Protein AF-A0A920G7C7-F1 (afdb_monomer_lite)

Radius of gyration: 17.63 Å; chains: 1; bounding box: 45×38×46 Å

Sequence (196 aa):
MHTERVLAVIREQGFAFKVMLGAYIAAEISNPNCPWGGEYPASVLRDNKRSNQAELERAVALANEYPDIVDVVSAGNEATVDWTDHLVSPDAVTDYVAHLQRHVAQPVTFCENYVPWLGKLDALAEQVDLISIHTYPVWEYKTIDEALAYTKENYAAVAERYPDKQVIITEAGWATASNGRGFRLKTSASFIRNVT

Secondary structure (DSSP, 8-state):
-HHHHHHHHHHHHT----EEEEPP---SS--TT-TT-----HHHHHHHHHHHHHHHHHHHHHHHH-TTTEEEEEEEES-SSTT-SS---HHHHHHHHHHHHHH-SS-EEEEEEHHHHTTTTHHHHHHSSSEEEEE-GGGGT--HHHHHHHHHHHHHHHHHH-TTS-EEEEEE---S---SSS--PPP-S-SGGG--

Structure (mmCIF, N/CA/C/O backbone):
data_AF-A0A920G7C7-F1
#
_entry.id   AF-A0A920G7C7-F1
#
loop_
_atom_site.group_PDB
_atom_site.id
_atom_site.type_symbol
_atom_site.label_atom_id
_atom_site.label_alt_id
_atom_site.label_comp_id
_atom_site.label_asym_id
_atom_site.label_entity_id
_atom_site.label_seq_id
_atom_site.pdbx_PDB_ins_code
_atom_site.Cartn_x
_atom_site.Cartn_y
_atom_site.Cartn_z
_atom_site.occupancy
_atom_site.B_iso_or_equiv
_atom_site.auth_seq_id
_atom_site.auth_comp_id
_atom_site.auth_asym_id
_atom_site.auth_atom_id
_atom_site.pdbx_PDB_model_num
ATOM 1 N N . MET A 1 1 ? -5.861 17.850 1.334 1.00 60.91 1 MET A N 1
ATOM 2 C CA . MET A 1 1 ? -6.828 18.441 0.374 1.00 60.91 1 MET A CA 1
ATOM 3 C C . MET A 1 1 ? -7.596 17.422 -0.477 1.00 60.91 1 MET A C 1
ATOM 5 O O . MET A 1 1 ? -8.816 17.522 -0.511 1.00 60.91 1 MET A O 1
ATOM 9 N N . HIS A 1 2 ? -6.965 16.481 -1.201 1.00 87.44 2 HIS A N 1
ATOM 10 C CA . HIS A 1 2 ? -7.725 15.543 -2.057 1.00 87.44 2 HIS A CA 1
ATOM 11 C C . HIS A 1 2 ? -8.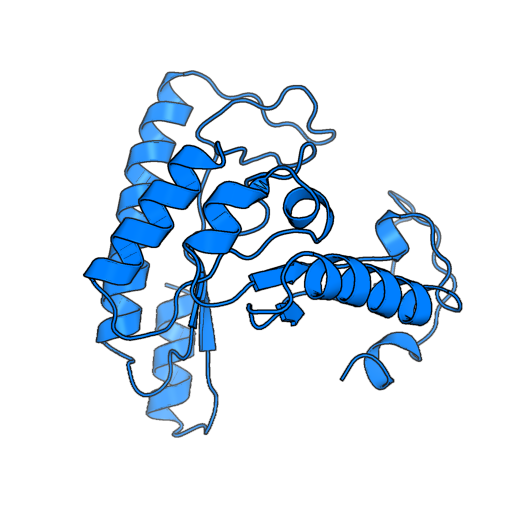510 14.495 -1.252 1.00 87.44 2 HIS A C 1
ATOM 13 O O . HIS A 1 2 ? -9.719 14.377 -1.435 1.00 87.44 2 HIS A O 1
ATOM 19 N N . THR A 1 3 ? -7.854 13.804 -0.319 1.00 93.06 3 THR A N 1
ATOM 20 C CA . THR A 1 3 ? -8.471 12.748 0.502 1.00 93.06 3 THR A CA 1
ATOM 21 C C . THR A 1 3 ? -9.605 13.264 1.387 1.00 93.06 3 THR A C 1
ATOM 23 O O . THR A 1 3 ? -10.695 12.703 1.369 1.00 93.06 3 THR A O 1
ATOM 26 N N . GLU A 1 4 ? -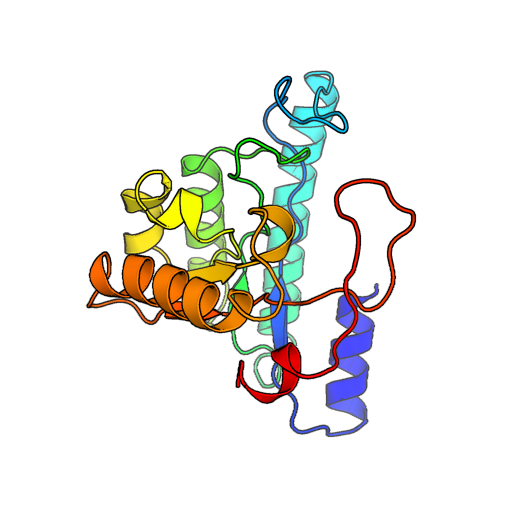9.392 14.387 2.081 1.00 95.12 4 GLU A N 1
ATOM 27 C CA . GLU A 1 4 ? -10.418 15.069 2.891 1.00 95.12 4 GLU A CA 1
ATOM 28 C C . GLU A 1 4 ? -11.695 15.334 2.089 1.00 95.12 4 GLU A C 1
ATOM 30 O O . GLU A 1 4 ? -12.795 15.071 2.559 1.00 95.12 4 GLU A O 1
ATOM 35 N N . ARG A 1 5 ? -11.556 15.815 0.846 1.00 96.62 5 ARG A N 1
ATOM 36 C CA . ARG A 1 5 ? -12.707 16.111 -0.011 1.00 96.62 5 ARG A CA 1
ATOM 37 C C . ARG A 1 5 ? -13.465 14.847 -0.403 1.00 96.62 5 ARG A C 1
ATOM 39 O O . ARG A 1 5 ? -14.687 14.884 -0.448 1.00 96.62 5 ARG A O 1
ATOM 46 N N . VAL A 1 6 ? -12.766 13.751 -0.695 1.00 97.25 6 VAL A N 1
ATOM 47 C CA . VAL A 1 6 ? -13.414 12.470 -1.017 1.00 97.25 6 VAL A CA 1
ATOM 48 C C . VAL A 1 6 ? -14.208 11.961 0.185 1.00 97.25 6 VAL A C 1
ATOM 50 O O . VAL A 1 6 ? -15.385 11.642 0.036 1.00 97.25 6 VAL A O 1
ATOM 53 N N . LEU A 1 7 ? -13.601 11.950 1.374 1.00 98.06 7 LEU A N 1
ATOM 54 C CA . LEU A 1 7 ? -14.258 11.510 2.609 1.00 98.06 7 LEU A CA 1
ATOM 55 C C . LEU A 1 7 ? -15.465 12.392 2.961 1.00 98.06 7 LEU A C 1
ATOM 57 O O . LEU A 1 7 ? -16.541 11.869 3.258 1.00 98.06 7 LEU A O 1
ATOM 61 N N . ALA A 1 8 ? -15.319 13.715 2.843 1.00 97.69 8 ALA A N 1
ATOM 62 C CA . ALA A 1 8 ? -16.410 14.663 3.044 1.00 97.69 8 ALA A CA 1
ATOM 63 C C . ALA A 1 8 ? -17.569 14.402 2.074 1.00 97.69 8 ALA A C 1
ATOM 65 O O . ALA A 1 8 ? -18.707 14.283 2.511 1.00 97.69 8 ALA A O 1
ATOM 66 N N . VAL A 1 9 ? -17.293 14.213 0.778 1.00 98.00 9 VAL A N 1
ATOM 67 C CA . VAL A 1 9 ? -18.335 13.921 -0.220 1.00 98.00 9 VAL A CA 1
ATOM 68 C C . VAL A 1 9 ? -19.036 12.591 0.068 1.00 98.00 9 VAL A C 1
ATOM 70 O O . VAL A 1 9 ? -20.259 12.537 -0.016 1.00 98.00 9 VAL A O 1
ATOM 73 N N . ILE A 1 10 ? -18.309 11.528 0.434 1.00 98.38 10 ILE A N 1
ATOM 74 C CA . ILE A 1 10 ? -18.925 10.237 0.794 1.00 98.38 10 ILE A CA 1
ATOM 75 C C . ILE A 1 10 ? -19.913 10.423 1.949 1.00 98.38 10 ILE A C 1
ATOM 77 O O . ILE A 1 10 ? -21.054 9.969 1.855 1.00 98.38 10 ILE A O 1
ATOM 81 N N . ARG A 1 11 ? -19.496 11.141 2.998 1.00 97.81 11 ARG A N 1
ATOM 82 C CA . ARG A 1 11 ? -20.328 11.442 4.167 1.00 97.81 11 ARG A CA 1
ATOM 83 C C . ARG A 1 11 ? -21.530 12.315 3.814 1.00 97.81 11 ARG A C 1
ATOM 85 O O . ARG A 1 11 ? -22.659 11.956 4.130 1.00 97.81 11 ARG A O 1
ATOM 92 N N . GLU A 1 12 ? -21.299 13.451 3.161 1.00 98.12 12 GLU A N 1
ATOM 93 C CA . GLU A 1 12 ? -22.326 14.445 2.827 1.00 98.12 12 GLU A CA 1
ATOM 94 C C . GLU A 1 12 ? -23.391 13.889 1.880 1.00 98.12 12 GLU A C 1
ATOM 96 O O . GLU A 1 12 ? -24.566 14.225 2.009 1.00 98.12 12 GLU A O 1
ATOM 101 N N . GLN A 1 13 ? -22.989 13.036 0.934 1.00 98.19 13 GLN A N 1
ATOM 102 C CA . GLN A 1 13 ? -23.906 12.405 -0.016 1.00 98.19 13 GLN A CA 1
ATOM 103 C C . GLN A 1 13 ? -24.500 11.088 0.509 1.00 98.19 13 GLN A C 1
ATOM 105 O O . GLN A 1 13 ? -25.359 10.505 -0.151 1.00 98.19 13 GLN A O 1
ATOM 110 N N . GLY A 1 14 ? -24.064 10.608 1.680 1.00 97.06 14 GLY A N 1
ATOM 111 C CA . GLY A 1 14 ? -24.545 9.361 2.276 1.00 97.06 14 GLY A CA 1
ATOM 112 C C . GLY A 1 14 ? -24.230 8.119 1.437 1.00 97.06 14 GLY A C 1
ATOM 113 O O . GLY A 1 14 ? -25.025 7.178 1.411 1.00 97.06 14 GLY A O 1
ATOM 114 N N . PHE A 1 15 ? -23.105 8.110 0.714 1.00 97.94 15 PHE A N 1
ATOM 115 C CA . PHE A 1 15 ? -22.705 6.943 -0.069 1.00 97.94 15 PHE A CA 1
ATOM 116 C C . PHE A 1 15 ? -22.248 5.807 0.847 1.00 97.94 15 PHE A C 1
ATOM 118 O O . PHE A 1 15 ? -21.459 6.008 1.766 1.00 97.94 15 PHE A O 1
ATOM 125 N N . ALA A 1 16 ? -22.675 4.581 0.543 1.00 96.69 16 ALA A N 1
ATOM 126 C CA . ALA A 1 16 ? -22.267 3.375 1.265 1.00 96.69 16 ALA A CA 1
ATOM 127 C C . ALA A 1 16 ? -20.878 2.866 0.819 1.00 96.69 16 ALA A C 1
ATOM 129 O O . ALA A 1 16 ? -20.691 1.672 0.590 1.00 96.69 16 ALA A O 1
ATOM 130 N N . PHE A 1 17 ? -19.916 3.774 0.635 1.00 97.81 17 PHE A N 1
ATOM 131 C CA . PHE A 1 17 ? -18.549 3.431 0.252 1.00 97.81 17 PHE A CA 1
ATOM 132 C C . PHE A 1 17 ? -17.652 3.278 1.475 1.00 97.81 17 PHE A C 1
ATOM 134 O O . PHE A 1 17 ? -17.759 4.022 2.448 1.00 97.81 17 PHE A O 1
ATOM 141 N N . LYS A 1 18 ? -16.735 2.317 1.377 1.00 98.00 18 LYS A N 1
ATOM 142 C CA . LYS A 1 18 ? -15.629 2.117 2.307 1.00 98.00 18 LYS A CA 1
ATOM 143 C C . LYS A 1 18 ? -14.327 2.532 1.644 1.00 98.00 18 LYS A C 1
ATOM 145 O O . LYS A 1 18 ? -14.187 2.411 0.427 1.00 98.00 18 LYS A O 1
ATOM 150 N N . VAL A 1 19 ? -13.398 3.051 2.439 1.00 98.12 19 VAL A N 1
ATOM 151 C CA . VAL A 1 19 ? -12.135 3.608 1.953 1.00 98.12 19 VAL A CA 1
ATOM 152 C C . VAL A 1 19 ? -10.965 2.927 2.646 1.00 98.12 19 VAL A C 1
ATOM 154 O O . VAL A 1 19 ? -10.885 2.918 3.873 1.00 98.12 19 VAL A O 1
ATOM 157 N N . MET A 1 20 ? -10.024 2.421 1.849 1.00 98.38 20 MET A N 1
ATOM 158 C CA . MET A 1 20 ? -8.664 2.175 2.314 1.00 98.38 20 MET A CA 1
ATOM 159 C C . MET A 1 20 ? -7.879 3.487 2.230 1.00 98.38 20 MET A C 1
ATOM 161 O O . MET A 1 20 ? -7.707 4.051 1.150 1.00 98.38 20 MET A O 1
ATOM 165 N N . LEU A 1 21 ? -7.440 3.997 3.376 1.00 98.25 21 LEU A N 1
ATOM 166 C CA . LEU A 1 21 ? -6.751 5.275 3.497 1.00 98.25 21 LEU A CA 1
ATOM 167 C C . LEU A 1 21 ? -5.233 5.069 3.449 1.00 98.25 21 LEU A C 1
ATOM 169 O O . LEU A 1 21 ? -4.653 4.541 4.390 1.00 98.25 21 LEU A O 1
ATOM 173 N N . GLY A 1 22 ? -4.576 5.505 2.376 1.00 97.25 22 GLY A N 1
ATOM 174 C CA . GLY A 1 22 ? -3.115 5.451 2.265 1.00 97.25 22 GLY A CA 1
ATOM 175 C C . GLY A 1 22 ? -2.424 6.708 2.795 1.00 97.25 22 GLY A C 1
ATOM 176 O O . GLY A 1 22 ? -2.797 7.822 2.422 1.00 97.25 22 GLY A O 1
ATOM 177 N N . ALA A 1 23 ? -1.384 6.530 3.612 1.00 96.50 23 ALA A N 1
ATOM 178 C CA . ALA A 1 23 ? -0.398 7.570 3.895 1.00 96.50 23 ALA A CA 1
ATOM 179 C C . ALA A 1 23 ? 0.689 7.538 2.811 1.00 96.50 23 ALA A C 1
ATOM 181 O O . ALA A 1 23 ? 1.389 6.538 2.665 1.00 96.50 23 ALA A O 1
ATOM 182 N N . TYR A 1 24 ? 0.836 8.611 2.032 1.00 93.06 24 TYR A N 1
ATOM 183 C CA . TYR A 1 24 ? 1.887 8.681 1.014 1.00 93.06 24 TYR A CA 1
ATOM 184 C C . TYR A 1 24 ? 3.232 8.992 1.675 1.00 93.06 24 TYR A C 1
ATOM 186 O O . TYR A 1 24 ? 3.384 10.050 2.283 1.00 93.06 24 TYR A O 1
ATOM 194 N N . ILE A 1 25 ? 4.209 8.093 1.550 1.00 95.19 25 ILE A N 1
ATOM 195 C CA . ILE A 1 25 ? 5.542 8.256 2.143 1.00 95.19 25 ILE A CA 1
ATOM 196 C C . ILE A 1 25 ? 6.579 8.572 1.062 1.00 95.19 25 ILE A C 1
ATOM 198 O O . ILE A 1 25 ? 6.626 7.944 0.010 1.00 95.19 25 ILE A O 1
ATOM 202 N N . ALA A 1 26 ? 7.404 9.580 1.319 1.00 97.38 26 ALA A N 1
ATOM 203 C CA . ALA A 1 26 ? 8.505 10.003 0.467 1.00 97.38 26 ALA A CA 1
ATOM 204 C C . ALA A 1 26 ? 9.810 9.267 0.814 1.00 97.38 26 ALA A C 1
ATOM 206 O O . ALA A 1 26 ? 9.950 8.698 1.900 1.00 97.38 26 ALA A O 1
ATOM 207 N N . ALA A 1 27 ? 10.792 9.344 -0.094 1.00 97.62 27 ALA A N 1
ATOM 208 C CA . ALA A 1 27 ? 12.082 8.666 0.032 1.00 97.62 27 ALA A CA 1
ATOM 209 C C . ALA A 1 27 ? 12.794 8.991 1.354 1.00 97.62 27 ALA A C 1
ATOM 211 O O . ALA A 1 27 ? 13.083 10.159 1.630 1.00 97.62 27 ALA A O 1
ATOM 212 N N . GLU A 1 28 ? 13.163 7.965 2.120 1.00 98.00 28 GLU A N 1
ATOM 213 C CA . GLU A 1 28 ? 14.116 8.089 3.234 1.00 98.00 28 GLU A CA 1
ATOM 214 C C . GLU A 1 28 ? 15.525 7.625 2.843 1.00 98.00 28 GLU A C 1
ATOM 216 O O . GLU A 1 28 ? 16.503 7.961 3.515 1.00 98.00 28 GLU A O 1
ATOM 221 N N . ILE A 1 29 ? 15.638 6.882 1.740 1.00 97.44 29 ILE A N 1
ATOM 222 C CA . ILE A 1 29 ? 16.874 6.309 1.214 1.00 97.44 29 ILE A CA 1
ATOM 223 C C . ILE A 1 29 ? 16.967 6.646 -0.277 1.00 97.44 29 ILE A C 1
ATOM 225 O O . ILE A 1 29 ? 15.990 6.528 -1.011 1.00 97.44 29 ILE A O 1
ATOM 229 N N . SER A 1 30 ? 18.153 7.049 -0.738 1.00 96.75 30 SER A N 1
ATOM 230 C CA . SER A 1 30 ? 18.413 7.191 -2.174 1.00 96.75 30 SER A CA 1
ATOM 231 C C . SER A 1 30 ? 18.501 5.820 -2.845 1.00 96.75 30 SER A C 1
ATOM 233 O O . SER A 1 30 ? 19.232 4.949 -2.372 1.00 96.75 30 SER A O 1
ATOM 235 N N . ASN A 1 31 ? 17.821 5.653 -3.975 1.00 96.62 31 ASN A N 1
ATOM 236 C CA . ASN A 1 31 ? 17.828 4.442 -4.782 1.00 96.62 31 ASN A CA 1
ATOM 237 C C . ASN A 1 31 ? 18.468 4.687 -6.165 1.00 96.62 31 ASN A C 1
ATOM 239 O O . ASN A 1 31 ? 17.766 5.061 -7.108 1.00 96.62 31 ASN A O 1
ATOM 243 N N . PRO A 1 32 ? 19.783 4.449 -6.329 1.00 93.44 32 PRO A N 1
ATOM 244 C CA . PRO A 1 32 ? 20.452 4.594 -7.625 1.00 93.44 32 PRO A CA 1
ATOM 245 C C . PRO A 1 32 ? 20.030 3.526 -8.650 1.00 93.44 32 PRO A C 1
ATOM 247 O O . PRO A 1 32 ? 20.334 3.663 -9.832 1.00 93.44 32 PRO A O 1
ATOM 250 N N . ASN A 1 33 ? 19.329 2.468 -8.222 1.00 89.12 33 ASN A N 1
ATOM 251 C CA . ASN A 1 33 ? 18.833 1.417 -9.113 1.00 89.12 33 ASN A CA 1
ATOM 252 C C . ASN A 1 33 ? 17.468 1.759 -9.733 1.00 89.12 33 ASN A C 1
ATOM 254 O O . ASN A 1 33 ? 16.997 1.025 -10.601 1.00 89.12 33 ASN A O 1
ATOM 258 N N . CYS A 1 34 ? 16.833 2.860 -9.313 1.00 91.50 34 CYS A N 1
ATOM 259 C CA . CYS A 1 34 ? 15.552 3.287 -9.857 1.00 91.50 34 CYS A CA 1
ATOM 260 C C . CYS A 1 34 ? 15.711 3.803 -11.306 1.00 91.50 34 CYS A C 1
ATOM 262 O O . CYS A 1 34 ? 16.391 4.813 -11.523 1.00 91.50 34 CYS A O 1
ATOM 264 N N . PRO A 1 35 ? 15.064 3.184 -12.316 1.00 85.50 35 PRO A N 1
ATOM 265 C CA . PRO A 1 35 ? 15.274 3.537 -13.726 1.00 85.50 35 PRO A CA 1
ATOM 266 C C . PRO A 1 35 ? 14.820 4.951 -14.118 1.00 85.50 35 PRO A C 1
ATOM 268 O O . PRO A 1 35 ? 15.199 5.444 -15.182 1.00 85.50 35 PRO A O 1
ATOM 271 N N . TRP A 1 36 ? 13.990 5.595 -13.296 1.00 86.44 36 TRP A N 1
ATOM 272 C CA . TRP A 1 36 ? 13.448 6.940 -13.526 1.00 86.44 36 TRP A CA 1
ATOM 273 C C . TRP A 1 36 ? 13.973 7.991 -12.538 1.00 86.44 36 TRP A C 1
ATOM 275 O O . TRP A 1 36 ? 13.485 9.121 -12.530 1.00 86.44 36 TRP A O 1
ATOM 285 N N . GLY A 1 37 ? 15.013 7.649 -11.773 1.00 89.06 37 GLY A N 1
ATOM 286 C CA . GLY A 1 37 ? 15.622 8.508 -10.762 1.00 89.06 37 GLY A CA 1
ATOM 287 C C . GLY A 1 37 ? 15.158 8.160 -9.351 1.00 89.06 37 GLY A C 1
ATOM 288 O O . GLY A 1 37 ? 14.090 7.604 -9.150 1.00 89.06 37 GLY A O 1
ATOM 289 N N . GLY A 1 38 ? 15.992 8.461 -8.364 1.00 91.06 38 GLY A N 1
ATOM 290 C CA . GLY A 1 38 ? 15.717 8.140 -6.959 1.00 91.06 38 GLY A CA 1
ATOM 291 C C . GLY A 1 38 ? 16.839 8.585 -6.028 1.00 91.06 38 GLY A C 1
ATOM 292 O O . GLY A 1 38 ? 16.948 8.102 -4.908 1.00 91.06 38 GLY A O 1
ATOM 293 N N . GLU A 1 39 ? 17.720 9.471 -6.494 1.00 96.06 39 GLU A N 1
ATOM 294 C CA . GLU A 1 39 ? 18.848 9.969 -5.717 1.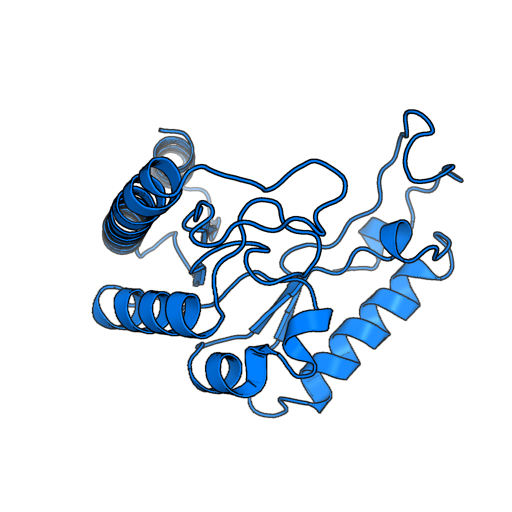00 96.06 39 GLU A CA 1
ATOM 295 C C . GLU A 1 39 ? 18.531 11.355 -5.166 1.00 96.06 39 GLU A C 1
ATOM 297 O O . GLU A 1 39 ? 18.245 12.294 -5.910 1.00 96.06 39 GLU A O 1
ATOM 302 N N . TYR A 1 40 ? 18.626 11.489 -3.846 1.00 96.00 40 TYR A N 1
ATOM 303 C CA . TYR A 1 40 ? 18.328 12.726 -3.141 1.00 96.00 40 TYR A CA 1
ATOM 304 C C . TYR A 1 40 ? 19.509 13.161 -2.270 1.00 96.00 40 TYR A C 1
ATOM 306 O O . TYR A 1 40 ? 20.209 12.325 -1.686 1.00 96.00 40 TYR A O 1
ATOM 314 N N . PRO A 1 41 ? 19.728 14.478 -2.105 1.00 97.12 41 PRO A N 1
ATOM 315 C CA . PRO A 1 41 ? 20.632 14.985 -1.085 1.00 97.12 41 PRO A CA 1
ATOM 316 C C . PRO A 1 41 ? 20.187 14.547 0.314 1.00 97.12 41 PRO A C 1
ATOM 318 O O . PRO A 1 41 ? 18.997 14.536 0.627 1.00 97.12 41 PRO A O 1
ATOM 321 N N . ALA A 1 42 ? 21.143 14.303 1.212 1.00 96.88 42 ALA A N 1
ATOM 322 C CA . ALA A 1 42 ? 20.841 13.903 2.589 1.00 96.88 42 ALA A CA 1
ATOM 323 C C . ALA A 1 42 ? 19.948 14.907 3.349 1.00 96.88 42 ALA A C 1
ATOM 325 O O . ALA A 1 42 ? 19.259 14.524 4.291 1.00 96.88 42 ALA A O 1
ATOM 326 N N . SER A 1 43 ? 19.952 16.194 2.978 1.00 97.56 43 SER A N 1
ATOM 327 C CA . SER A 1 43 ? 19.014 17.180 3.532 1.00 97.56 43 SER A CA 1
ATOM 328 C C . SER A 1 43 ? 17.567 16.875 3.157 1.00 97.56 43 SER A C 1
ATOM 330 O O . SER A 1 43 ? 16.718 16.882 4.041 1.00 97.56 43 SER A O 1
ATOM 332 N N . VAL A 1 44 ? 17.319 16.525 1.893 1.00 98.00 44 VAL A N 1
ATOM 333 C CA . VAL A 1 44 ? 15.990 16.179 1.378 1.00 98.00 44 VAL A CA 1
ATOM 334 C C . VAL A 1 44 ? 15.474 14.908 2.044 1.00 98.00 44 VAL A C 1
ATOM 336 O O . VAL A 1 44 ? 14.345 14.897 2.507 1.00 98.00 44 VAL A O 1
ATOM 339 N N . LEU A 1 45 ? 16.308 13.876 2.205 1.00 98.00 45 LEU A N 1
ATOM 340 C CA . LEU A 1 45 ? 15.904 12.644 2.902 1.00 98.00 45 LEU A CA 1
ATOM 341 C C . LEU A 1 45 ? 15.502 12.904 4.367 1.00 98.00 45 LEU A C 1
ATOM 343 O O . LEU A 1 45 ? 14.534 12.336 4.869 1.00 98.00 45 LEU A O 1
ATOM 347 N N . ARG A 1 46 ? 16.202 13.816 5.061 1.00 97.31 46 ARG A N 1
ATOM 348 C CA . ARG A 1 46 ? 15.818 14.234 6.423 1.00 97.31 46 ARG A CA 1
ATOM 349 C C . ARG A 1 46 ? 14.513 15.028 6.452 1.00 97.31 46 ARG A C 1
ATOM 351 O O . ARG A 1 46 ? 13.762 14.900 7.417 1.00 97.31 46 ARG A O 1
ATOM 358 N N . ASP A 1 47 ? 14.273 15.873 5.453 1.00 98.19 47 ASP A N 1
ATOM 359 C CA . ASP A 1 47 ? 13.012 16.604 5.311 1.00 98.19 47 ASP A CA 1
ATOM 360 C C . ASP A 1 47 ? 11.857 15.640 5.010 1.00 98.19 47 ASP A C 1
ATOM 362 O O . ASP A 1 47 ? 10.819 15.716 5.663 1.00 98.19 47 ASP A O 1
ATOM 366 N N . ASN A 1 48 ? 12.072 14.670 4.119 1.00 98.31 48 ASN A N 1
ATOM 367 C CA . ASN A 1 48 ? 11.111 13.624 3.782 1.00 98.31 48 ASN A CA 1
ATOM 368 C C . ASN A 1 48 ? 10.712 12.811 5.009 1.00 98.31 48 ASN A C 1
ATOM 370 O O . ASN A 1 48 ? 9.526 12.672 5.264 1.00 98.31 48 ASN A O 1
ATOM 374 N N . LYS A 1 49 ? 11.667 12.378 5.839 1.00 97.44 49 LYS A N 1
ATOM 375 C CA . LYS A 1 49 ? 11.367 11.667 7.093 1.00 97.44 49 LYS A CA 1
ATOM 376 C C . LYS A 1 49 ? 10.420 12.444 8.016 1.00 97.44 49 LYS A C 1
ATOM 378 O O . LYS A 1 49 ? 9.511 11.872 8.613 1.00 97.44 49 LYS A O 1
ATOM 383 N N . ARG A 1 50 ? 10.591 13.769 8.117 1.00 97.75 50 ARG A N 1
ATOM 384 C CA . ARG A 1 50 ? 9.664 14.634 8.873 1.00 97.75 50 ARG A CA 1
ATOM 385 C C . ARG A 1 50 ? 8.297 14.731 8.202 1.00 97.75 50 ARG A C 1
ATOM 387 O O . ARG A 1 50 ? 7.278 14.677 8.887 1.00 97.75 50 ARG A O 1
ATOM 394 N N . SER A 1 51 ? 8.276 14.875 6.880 1.00 97.75 51 SER A N 1
ATOM 395 C CA . SER A 1 51 ? 7.043 14.915 6.093 1.00 97.75 51 SER A CA 1
ATOM 396 C C . SER A 1 51 ? 6.260 13.604 6.181 1.00 97.75 51 SER A C 1
ATOM 398 O O . SER A 1 51 ? 5.046 13.662 6.333 1.00 97.75 51 SER A O 1
ATOM 400 N N . ASN A 1 52 ? 6.937 12.453 6.177 1.00 98.38 52 ASN A N 1
ATOM 401 C CA . ASN A 1 52 ? 6.336 11.128 6.328 1.00 98.38 52 ASN A CA 1
ATOM 402 C C . ASN A 1 52 ? 5.634 11.003 7.676 1.00 98.38 52 ASN A C 1
ATOM 404 O O . ASN A 1 52 ? 4.467 10.628 7.714 1.00 98.38 52 ASN A O 1
ATOM 408 N N . GLN A 1 53 ? 6.288 11.412 8.771 1.00 97.94 53 GLN A N 1
ATOM 409 C CA . GLN A 1 53 ? 5.623 11.454 10.075 1.00 97.94 53 GLN A CA 1
ATOM 410 C C . GLN A 1 53 ? 4.371 12.336 10.021 1.00 97.94 53 GLN A C 1
ATOM 412 O O . GLN A 1 53 ? 3.311 11.929 10.480 1.00 97.94 53 GLN A O 1
ATOM 417 N N . ALA A 1 54 ? 4.456 13.522 9.413 1.00 97.88 54 ALA A N 1
ATOM 418 C CA . ALA A 1 54 ? 3.298 14.400 9.282 1.00 97.88 54 ALA A CA 1
ATOM 419 C C . ALA A 1 54 ? 2.172 13.802 8.408 1.00 97.88 54 ALA A C 1
ATOM 421 O O . ALA A 1 54 ? 1.006 14.103 8.657 1.00 97.88 54 ALA A O 1
ATOM 422 N N . GLU A 1 55 ? 2.489 12.990 7.393 1.00 97.88 55 GLU A N 1
ATOM 423 C CA . GLU A 1 55 ? 1.498 12.233 6.607 1.00 97.88 55 GLU A CA 1
ATOM 424 C C . GLU A 1 55 ? 0.831 11.128 7.434 1.00 97.88 55 GLU A C 1
ATOM 426 O O . GLU A 1 55 ? -0.383 10.960 7.343 1.00 97.88 55 GLU A O 1
ATOM 431 N N . LEU A 1 56 ? 1.577 10.429 8.296 1.00 98.50 56 LEU A N 1
ATOM 432 C CA . LEU A 1 56 ? 0.997 9.448 9.220 1.00 98.50 56 LEU A CA 1
ATOM 433 C C . LEU A 1 56 ? 0.025 10.115 10.196 1.00 98.50 56 LEU A C 1
ATOM 435 O O . LEU A 1 56 ? -1.101 9.648 10.338 1.00 98.50 56 LEU A O 1
ATOM 439 N N . GLU A 1 57 ? 0.401 11.250 10.793 1.00 98.50 57 GLU A N 1
ATOM 440 C CA . GLU A 1 57 ? -0.495 12.000 11.686 1.00 98.50 57 GLU A CA 1
ATOM 441 C C . GLU A 1 57 ? -1.767 12.468 10.960 1.00 98.50 57 GLU A C 1
ATOM 443 O O . GLU A 1 57 ? -2.863 12.455 11.524 1.00 98.50 57 GLU A O 1
ATOM 448 N N . ARG A 1 58 ? -1.653 12.852 9.680 1.00 98.12 58 ARG A N 1
ATOM 449 C CA . ARG A 1 58 ? -2.824 13.169 8.849 1.00 98.12 58 ARG A CA 1
ATOM 450 C C . ARG A 1 58 ? -3.707 11.948 8.624 1.00 98.12 58 ARG A C 1
ATOM 452 O O . ARG A 1 58 ? -4.926 12.067 8.738 1.00 98.12 58 ARG A O 1
ATOM 459 N N . ALA A 1 59 ? -3.120 10.794 8.313 1.00 98.31 59 ALA A N 1
ATOM 460 C CA . ALA A 1 59 ? -3.869 9.555 8.140 1.00 98.31 59 ALA A CA 1
ATOM 461 C C . ALA A 1 59 ? -4.595 9.157 9.435 1.00 98.31 59 ALA A C 1
ATOM 463 O O . ALA A 1 59 ? -5.777 8.826 9.384 1.00 98.31 59 ALA A O 1
ATOM 464 N N . VAL A 1 60 ? -3.937 9.286 10.592 1.00 98.75 60 VAL A N 1
ATOM 465 C CA . VAL A 1 60 ? -4.538 9.079 11.921 1.00 98.75 60 VAL A CA 1
ATOM 466 C C . VAL A 1 60 ? -5.727 10.011 12.139 1.00 98.75 60 VAL A C 1
ATOM 468 O O . VAL A 1 60 ? -6.811 9.555 12.507 1.00 98.75 60 VAL A O 1
ATOM 471 N N . ALA A 1 61 ? -5.550 11.313 11.897 1.00 98.56 61 ALA A N 1
ATOM 472 C CA . ALA A 1 61 ? -6.613 12.296 12.081 1.00 98.56 61 ALA A CA 1
ATOM 473 C C . ALA A 1 61 ? -7.840 11.967 11.217 1.00 98.56 61 ALA A C 1
ATOM 475 O O . ALA A 1 61 ? -8.958 11.932 11.726 1.00 98.56 61 ALA A O 1
ATOM 476 N N . LEU A 1 62 ? -7.631 11.648 9.936 1.00 98.56 62 LEU A N 1
ATOM 477 C CA . LEU A 1 62 ? -8.713 11.304 9.013 1.00 98.56 62 LEU A CA 1
ATOM 478 C C . LEU A 1 62 ? -9.375 9.962 9.348 1.00 98.56 62 LEU A C 1
ATOM 480 O O . LEU A 1 62 ? -10.598 9.865 9.297 1.00 98.56 62 LEU A O 1
ATOM 484 N N . ALA A 1 63 ? -8.608 8.938 9.722 1.00 98.62 63 ALA A N 1
ATOM 485 C CA . ALA A 1 63 ? -9.160 7.647 10.132 1.00 98.62 63 ALA A CA 1
ATOM 486 C C . ALA A 1 63 ? -10.067 7.783 11.366 1.00 98.62 63 ALA A C 1
ATOM 488 O O . ALA A 1 63 ? -11.137 7.175 11.422 1.00 98.62 63 ALA A O 1
ATOM 489 N N . ASN A 1 64 ? -9.679 8.631 12.321 1.00 98.56 64 ASN A N 1
ATOM 490 C CA . ASN A 1 64 ? -10.452 8.887 13.535 1.00 98.56 64 ASN A CA 1
ATOM 491 C C . ASN A 1 64 ? -11.628 9.851 13.319 1.00 98.56 64 ASN A C 1
ATOM 493 O O . ASN A 1 64 ? -12.635 9.751 14.018 1.00 98.56 64 ASN A O 1
ATOM 497 N N . GLU A 1 65 ? -11.534 10.778 12.362 1.00 98.50 65 GLU A N 1
ATOM 498 C CA . GLU A 1 65 ? -12.641 11.667 11.989 1.00 98.50 65 GLU A CA 1
ATOM 499 C C . GLU A 1 65 ? -13.711 10.938 11.161 1.00 98.50 65 GLU A C 1
ATOM 501 O O . GLU A 1 65 ? -14.897 11.266 11.261 1.00 98.50 65 GLU A O 1
ATOM 506 N N . TYR A 1 66 ? -13.315 9.936 10.368 1.00 98.50 66 TYR A N 1
ATOM 507 C CA . TYR A 1 66 ? -14.180 9.160 9.471 1.00 98.50 66 TYR A CA 1
ATOM 508 C C . TYR A 1 66 ? -14.204 7.654 9.791 1.00 98.50 66 TYR A C 1
ATOM 510 O O . TYR A 1 66 ? -14.018 6.841 8.881 1.00 98.50 66 TYR A O 1
ATOM 518 N N . PRO A 1 67 ? -14.480 7.242 11.046 1.00 97.94 67 PRO A N 1
ATOM 519 C CA . PRO A 1 67 ? -14.394 5.839 11.460 1.00 97.94 67 PRO A CA 1
ATOM 520 C C . PRO A 1 67 ? -15.471 4.955 10.816 1.00 97.94 67 PRO A C 1
ATOM 522 O O . PRO A 1 67 ? -15.342 3.737 10.762 1.00 97.94 67 PRO A O 1
ATOM 525 N N . ASP A 1 68 ? -16.547 5.562 10.320 1.00 97.44 68 ASP A N 1
ATOM 526 C CA . ASP A 1 68 ? -17.641 4.904 9.617 1.00 97.44 68 ASP A CA 1
ATOM 527 C C . ASP A 1 68 ? -17.366 4.697 8.117 1.00 97.44 68 ASP A C 1
ATOM 529 O O . ASP A 1 68 ? -18.042 3.883 7.484 1.00 97.44 68 ASP A O 1
ATOM 533 N N . ILE A 1 69 ? -16.362 5.375 7.551 1.00 98.56 69 ILE A N 1
ATOM 534 C CA . ILE A 1 69 ? -16.021 5.336 6.118 1.00 98.56 69 ILE A CA 1
ATOM 535 C C . ILE A 1 69 ? -14.647 4.696 5.886 1.00 98.56 69 ILE A C 1
ATOM 537 O O . ILE A 1 69 ? -14.506 3.875 4.979 1.00 98.56 69 ILE A O 1
ATOM 541 N N . VAL A 1 70 ? -13.641 5.050 6.689 1.00 98.69 70 VAL A N 1
ATOM 542 C CA . VAL A 1 70 ? -12.292 4.479 6.598 1.00 98.69 70 VAL A CA 1
ATOM 543 C C . VAL A 1 70 ? -12.301 3.081 7.205 1.00 98.69 70 VAL A C 1
ATOM 545 O O . VAL A 1 70 ? -12.600 2.922 8.386 1.00 98.69 70 VAL A O 1
ATOM 548 N N . ASP A 1 71 ? -11.975 2.087 6.382 1.00 98.38 71 ASP A N 1
ATOM 549 C CA . ASP A 1 71 ? -12.076 0.660 6.708 1.00 98.38 71 ASP A CA 1
ATOM 550 C C . ASP A 1 71 ? -10.707 0.030 6.991 1.00 98.38 71 ASP A C 1
ATOM 552 O O . ASP A 1 71 ? -10.584 -0.820 7.862 1.00 98.38 71 ASP A O 1
ATOM 556 N N . VAL A 1 72 ? -9.663 0.489 6.293 1.00 98.69 72 VAL A N 1
ATOM 557 C CA . VAL A 1 72 ? -8.268 0.043 6.447 1.00 98.69 72 VAL A CA 1
ATOM 558 C C . VAL A 1 72 ? -7.344 1.250 6.275 1.00 98.69 72 VAL A C 1
ATOM 560 O O . VAL A 1 72 ? -7.654 2.144 5.485 1.00 98.69 72 VAL A O 1
ATOM 563 N N . VAL A 1 73 ? -6.203 1.285 6.967 1.00 98.81 73 VAL A N 1
ATOM 564 C CA . VAL A 1 73 ? -5.167 2.320 6.787 1.00 98.81 73 VAL A CA 1
ATOM 565 C C . VAL A 1 73 ? -3.870 1.690 6.271 1.00 98.81 73 VAL A C 1
ATOM 567 O O . VAL A 1 73 ? -3.408 0.698 6.823 1.00 98.81 73 VAL A O 1
ATOM 570 N N . SER A 1 74 ? -3.261 2.251 5.223 1.00 98.62 74 SER A N 1
ATOM 571 C CA . SER A 1 74 ? -1.984 1.776 4.671 1.00 98.62 74 SER A CA 1
ATOM 572 C C . SER A 1 74 ? -0.814 2.688 5.045 1.00 98.62 74 SER A C 1
ATOM 574 O O . SER A 1 74 ? -0.853 3.895 4.791 1.00 98.62 74 SER A O 1
ATOM 576 N N . ALA A 1 75 ? 0.256 2.095 5.578 1.00 98.31 75 ALA A N 1
ATOM 577 C CA . ALA A 1 75 ? 1.509 2.746 5.966 1.00 98.31 75 ALA A CA 1
ATOM 578 C C . ALA A 1 75 ? 2.473 2.968 4.783 1.00 98.31 75 ALA A C 1
ATOM 580 O O . ALA A 1 75 ? 3.665 2.679 4.880 1.00 98.31 75 ALA A O 1
ATOM 581 N N . GLY A 1 76 ? 1.965 3.442 3.647 1.00 96.75 76 GLY A N 1
ATOM 582 C CA . GLY A 1 76 ? 2.754 3.629 2.432 1.00 96.75 76 GLY A CA 1
ATOM 583 C C . GLY A 1 76 ? 2.208 2.882 1.225 1.00 96.75 76 GLY A C 1
ATOM 584 O O . GLY A 1 76 ? 1.167 2.224 1.283 1.00 96.75 76 GLY A O 1
ATOM 585 N N . ASN A 1 77 ? 2.929 3.037 0.122 1.00 98.00 77 ASN A N 1
ATOM 586 C CA . ASN A 1 77 ? 2.617 2.458 -1.173 1.00 98.00 77 ASN A CA 1
ATOM 587 C C . ASN A 1 77 ? 3.925 2.220 -1.923 1.00 98.00 77 ASN A C 1
ATOM 589 O O . ASN A 1 77 ? 4.618 3.195 -2.165 1.00 98.00 77 ASN A O 1
ATOM 593 N N . GLU A 1 78 ? 4.251 0.989 -2.305 1.00 96.62 78 GLU A N 1
ATOM 594 C CA . GLU A 1 78 ? 5.420 0.658 -3.144 1.00 96.62 78 GLU A CA 1
ATOM 595 C C . GLU A 1 78 ? 6.756 1.299 -2.722 1.00 96.62 78 GLU A C 1
ATOM 597 O O . GLU A 1 78 ? 7.612 1.648 -3.540 1.00 96.62 78 GLU A O 1
ATOM 602 N N . ALA A 1 79 ? 6.956 1.448 -1.414 1.00 97.56 79 ALA A N 1
ATOM 603 C CA . ALA A 1 79 ? 8.119 2.131 -0.860 1.00 97.56 79 ALA A CA 1
ATOM 604 C C . ALA A 1 79 ? 9.310 1.193 -0.615 1.00 97.56 79 ALA A C 1
ATOM 606 O O . ALA A 1 79 ? 10.377 1.659 -0.219 1.00 97.56 79 ALA A O 1
ATOM 607 N N . THR A 1 80 ? 9.156 -0.119 -0.827 1.00 97.31 80 THR A N 1
ATOM 608 C CA . THR A 1 80 ? 10.214 -1.109 -0.579 1.00 97.31 80 THR A CA 1
ATOM 609 C C . THR A 1 80 ? 10.601 -1.929 -1.806 1.00 97.31 80 THR A C 1
ATOM 611 O O . THR A 1 80 ? 11.536 -2.723 -1.711 1.00 97.31 80 THR A O 1
ATOM 614 N N . VAL A 1 81 ? 9.971 -1.749 -2.968 1.00 95.25 81 VAL A N 1
ATOM 615 C CA . VAL A 1 81 ? 10.444 -2.372 -4.219 1.00 95.25 81 VAL A CA 1
ATOM 616 C C . VAL A 1 81 ? 11.759 -1.768 -4.688 1.00 95.25 81 VAL A C 1
ATOM 618 O O . VAL A 1 81 ? 12.010 -0.576 -4.546 1.00 95.25 81 VAL A O 1
ATOM 621 N N . ASP A 1 82 ? 12.608 -2.582 -5.307 1.00 92.88 82 ASP A N 1
ATOM 622 C CA . ASP A 1 82 ? 13.953 -2.147 -5.702 1.00 92.88 82 ASP A CA 1
ATOM 623 C C . ASP A 1 82 ? 13.948 -1.123 -6.853 1.00 92.88 82 ASP A C 1
ATOM 625 O O . ASP A 1 82 ? 14.960 -0.471 -7.110 1.00 92.88 82 ASP A O 1
ATOM 629 N N . TRP A 1 83 ? 12.812 -0.946 -7.531 1.00 92.88 83 TRP A N 1
ATOM 630 C CA . TRP A 1 83 ? 12.617 0.037 -8.598 1.00 92.88 83 TRP A CA 1
ATOM 631 C C . TRP A 1 83 ? 11.895 1.311 -8.143 1.00 92.88 83 TRP A C 1
ATOM 633 O O . TRP A 1 83 ? 11.584 2.133 -8.989 1.00 92.88 83 TRP A O 1
ATOM 643 N N . THR A 1 84 ? 11.607 1.502 -6.853 1.00 94.69 84 THR A N 1
ATOM 644 C CA . THR A 1 84 ? 10.912 2.715 -6.385 1.00 94.69 84 THR A CA 1
ATOM 645 C C . THR A 1 84 ? 11.838 3.931 -6.335 1.00 94.69 84 THR A C 1
ATOM 647 O O . THR A 1 84 ? 13.019 3.815 -5.992 1.00 94.69 84 THR A O 1
ATOM 650 N N . ASP A 1 85 ? 11.301 5.114 -6.628 1.00 94.31 85 ASP A N 1
ATOM 651 C CA . ASP A 1 85 ? 11.991 6.389 -6.419 1.00 94.31 85 ASP A CA 1
ATOM 652 C C . ASP A 1 85 ? 11.847 6.900 -4.978 1.00 94.31 85 ASP A C 1
ATOM 654 O O . ASP A 1 85 ? 12.620 7.750 -4.554 1.00 94.31 85 ASP A O 1
ATOM 658 N N . HIS A 1 86 ? 10.927 6.353 -4.184 1.00 96.31 86 HIS A N 1
ATOM 659 C CA . HIS A 1 86 ? 10.666 6.769 -2.806 1.00 96.31 86 HIS A CA 1
ATOM 660 C C . HIS A 1 86 ? 11.009 5.670 -1.799 1.00 96.31 86 HIS A C 1
ATOM 662 O O . HIS A 1 86 ? 10.201 5.287 -0.957 1.00 96.31 86 HIS A O 1
ATOM 668 N N . LEU A 1 87 ? 12.249 5.177 -1.879 1.00 97.62 87 LEU A N 1
ATOM 669 C CA . LEU A 1 87 ? 12.703 4.030 -1.098 1.00 97.62 87 LEU A CA 1
ATOM 670 C C . LEU A 1 87 ? 12.723 4.331 0.407 1.00 97.62 87 LEU A C 1
ATOM 672 O O . LEU A 1 87 ? 13.309 5.315 0.871 1.00 97.62 87 LEU A O 1
ATOM 676 N N . VAL A 1 88 ? 12.122 3.424 1.167 1.00 97.94 88 VAL A N 1
ATOM 677 C CA . VAL A 1 88 ? 12.094 3.380 2.629 1.00 97.94 88 VAL A CA 1
ATOM 678 C C . VAL A 1 88 ? 12.510 1.970 3.062 1.00 97.94 88 VAL A C 1
ATOM 680 O O . VAL A 1 88 ? 12.253 0.991 2.361 1.00 97.94 88 VAL A O 1
ATOM 683 N N . SER A 1 89 ? 13.221 1.835 4.186 1.00 97.75 89 SER A N 1
ATOM 684 C CA . SER A 1 89 ? 13.589 0.503 4.680 1.00 97.75 89 SER A CA 1
ATOM 685 C C . SER A 1 89 ? 12.362 -0.239 5.224 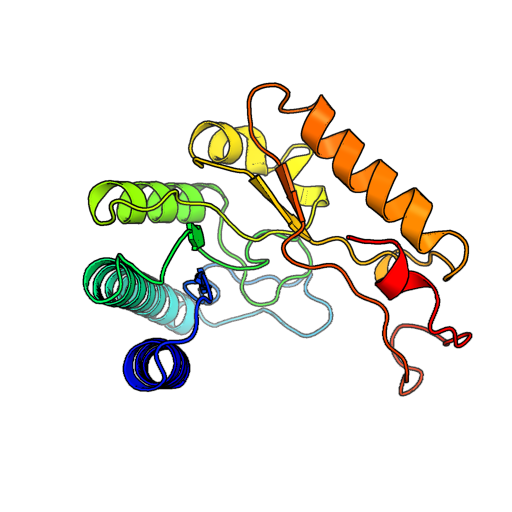1.00 97.75 89 SER A C 1
ATOM 687 O O . SER A 1 89 ? 11.487 0.403 5.810 1.00 97.75 89 SER A O 1
ATOM 689 N N . PRO A 1 90 ? 12.314 -1.582 5.125 1.00 97.69 90 PRO A N 1
ATOM 690 C CA . PRO A 1 90 ? 11.274 -2.374 5.778 1.00 97.69 90 PRO A CA 1
ATOM 691 C C . PRO A 1 90 ? 11.119 -2.038 7.266 1.00 97.69 90 PRO A C 1
ATOM 693 O O . PRO A 1 90 ? 10.002 -1.837 7.717 1.00 97.69 90 PRO A O 1
ATOM 696 N N . ASP A 1 91 ? 12.222 -1.856 8.000 1.00 97.94 91 ASP A N 1
ATOM 697 C CA . ASP A 1 91 ? 12.190 -1.480 9.423 1.00 97.94 91 ASP A CA 1
ATOM 698 C C . ASP A 1 91 ? 11.479 -0.141 9.676 1.00 97.94 91 ASP A C 1
ATOM 700 O O . ASP A 1 91 ? 10.709 -0.017 10.624 1.00 97.94 91 ASP A O 1
ATOM 704 N N . ALA A 1 92 ? 11.687 0.862 8.818 1.00 98.00 92 ALA A N 1
ATOM 705 C CA . ALA A 1 92 ? 11.006 2.146 8.964 1.00 98.00 92 ALA A CA 1
ATOM 706 C C . ALA A 1 92 ? 9.504 2.028 8.654 1.00 98.00 92 ALA A C 1
ATOM 708 O O . ALA A 1 92 ? 8.690 2.634 9.348 1.00 98.00 92 ALA A O 1
ATOM 709 N N . VAL A 1 93 ? 9.119 1.209 7.668 1.00 98.44 93 VAL A N 1
ATOM 710 C CA . VAL A 1 93 ? 7.701 0.901 7.405 1.00 98.44 93 VAL A CA 1
ATOM 711 C C . VAL A 1 93 ? 7.081 0.153 8.590 1.00 98.44 93 VAL A C 1
ATOM 713 O O . VAL A 1 93 ? 5.966 0.471 9.000 1.00 98.44 93 VAL A O 1
ATOM 716 N N . THR A 1 94 ? 7.812 -0.780 9.199 1.00 98.38 94 THR A N 1
ATOM 717 C CA . THR A 1 94 ? 7.412 -1.477 10.430 1.00 98.38 94 THR A CA 1
ATOM 718 C C . THR A 1 94 ? 7.151 -0.490 11.571 1.00 98.38 94 THR A C 1
ATOM 720 O O . THR A 1 94 ? 6.112 -0.568 12.229 1.00 98.38 94 THR A O 1
ATOM 723 N N . ASP A 1 95 ? 8.019 0.505 11.769 1.00 98.38 95 ASP A N 1
ATOM 724 C CA . ASP A 1 95 ? 7.790 1.564 12.759 1.00 98.38 95 ASP A CA 1
ATOM 725 C C . ASP A 1 95 ? 6.524 2.383 12.454 1.00 98.38 95 ASP A C 1
ATOM 727 O O . ASP A 1 95 ? 5.762 2.723 13.365 1.00 98.38 95 ASP A O 1
ATOM 731 N N . TYR A 1 96 ? 6.257 2.673 11.179 1.00 98.69 96 TYR A N 1
ATOM 732 C CA . TYR A 1 96 ? 5.056 3.395 10.756 1.00 98.69 96 TYR A CA 1
ATOM 733 C C . TYR A 1 96 ? 3.776 2.589 10.981 1.00 98.69 96 TYR A C 1
ATOM 735 O O . TYR A 1 96 ? 2.798 3.134 11.492 1.00 98.69 96 TYR A O 1
ATOM 743 N N . VAL A 1 97 ? 3.784 1.290 10.669 1.00 98.75 97 VAL A N 1
ATOM 744 C CA . VAL A 1 97 ? 2.662 0.384 10.960 1.00 98.75 97 VAL A CA 1
ATOM 745 C C . VAL A 1 97 ? 2.385 0.360 12.463 1.00 98.75 97 VAL A C 1
ATOM 747 O O . VAL A 1 97 ? 1.245 0.573 12.872 1.00 98.75 97 VAL A O 1
ATOM 750 N N . ALA A 1 98 ? 3.422 0.205 13.297 1.00 98.75 98 ALA A N 1
ATOM 751 C CA . ALA A 1 98 ? 3.275 0.229 14.756 1.00 98.75 98 ALA A CA 1
ATOM 752 C C . ALA A 1 98 ? 2.718 1.567 15.250 1.00 98.75 98 ALA A C 1
ATOM 754 O O . ALA A 1 98 ? 1.925 1.609 16.192 1.00 98.75 98 ALA A O 1
ATOM 755 N N . HIS A 1 99 ? 3.156 2.674 14.649 1.00 98.75 99 HIS A N 1
ATOM 756 C CA . HIS A 1 99 ? 2.639 3.992 14.974 1.00 98.75 99 HIS A CA 1
ATOM 757 C C . HIS A 1 99 ? 1.143 4.086 14.649 1.00 98.75 99 HIS A C 1
ATOM 759 O O . HIS A 1 99 ? 0.373 4.443 15.537 1.00 98.75 99 HIS A O 1
ATOM 765 N N . LEU A 1 100 ? 0.709 3.715 13.442 1.00 98.81 100 LEU A N 1
ATOM 766 C CA . LEU A 1 100 ? -0.707 3.758 13.062 1.00 98.81 100 LEU A CA 1
ATOM 767 C C . LEU A 1 100 ? -1.565 2.868 13.972 1.00 98.81 100 LEU A C 1
ATOM 769 O O . LEU A 1 100 ? -2.544 3.356 14.529 1.00 98.81 100 LEU A O 1
ATOM 773 N N . GLN A 1 101 ? -1.154 1.621 14.221 1.00 98.75 101 GLN A N 1
ATOM 774 C CA . GLN A 1 101 ? -1.892 0.666 15.067 1.00 98.75 101 GLN A CA 1
ATOM 775 C C . GLN A 1 101 ? -2.125 1.167 16.501 1.00 98.75 101 GLN A C 1
ATOM 777 O O . GLN A 1 101 ? -3.088 0.775 17.153 1.00 98.75 101 GLN A O 1
ATOM 782 N N . ARG A 1 102 ? -1.257 2.046 17.017 1.00 98.69 102 ARG A N 1
ATOM 783 C CA . ARG A 1 102 ? -1.438 2.659 18.344 1.00 98.69 102 ARG A CA 1
ATOM 784 C C . ARG A 1 102 ? -2.449 3.805 18.358 1.00 98.69 102 ARG A C 1
ATOM 786 O O . ARG A 1 102 ? -2.885 4.185 19.442 1.00 98.69 102 ARG A O 1
ATOM 793 N N . HIS A 1 103 ? -2.779 4.380 17.203 1.00 98.75 103 HIS A N 1
ATOM 794 C CA . HIS A 1 103 ? -3.532 5.634 17.109 1.00 98.75 103 HIS A CA 1
ATOM 795 C C . HIS A 1 103 ? -4.829 5.541 16.296 1.00 98.75 103 HIS A C 1
ATOM 797 O O . HIS A 1 103 ? -5.606 6.497 16.316 1.00 98.75 103 HIS A O 1
ATOM 803 N N . VAL A 1 104 ? -5.089 4.425 15.610 1.00 98.69 104 VAL A N 1
ATOM 804 C CA . VAL A 1 104 ? -6.337 4.182 14.870 1.00 98.69 104 VAL A CA 1
ATOM 805 C C . VAL A 1 104 ? -6.977 2.865 15.305 1.00 98.69 104 VAL A C 1
ATOM 807 O O . VAL A 1 104 ? -6.293 1.969 15.793 1.00 98.69 104 VAL A O 1
ATOM 810 N N . ALA A 1 105 ? -8.297 2.750 15.146 1.00 98.31 105 ALA A N 1
ATOM 811 C CA . ALA A 1 105 ? -9.033 1.518 15.456 1.00 98.31 105 ALA A CA 1
ATOM 812 C C . ALA A 1 105 ? -9.142 0.567 14.250 1.00 98.31 105 ALA A C 1
ATOM 814 O O . ALA A 1 105 ? -9.476 -0.605 14.412 1.00 98.31 105 ALA A O 1
ATOM 815 N N . GLN A 1 106 ? -8.911 1.085 13.043 1.00 98.75 106 GLN A N 1
ATOM 816 C CA . GLN A 1 106 ? -8.950 0.334 11.797 1.00 98.75 106 GLN A CA 1
ATOM 817 C C . GLN A 1 106 ? -7.744 -0.607 11.668 1.00 98.75 106 GLN A C 1
ATOM 819 O O . GLN A 1 106 ? -6.651 -0.248 12.108 1.00 98.75 106 GLN A O 1
ATOM 824 N N . PRO A 1 107 ? -7.902 -1.759 10.992 1.00 98.69 107 PRO A N 1
ATOM 825 C CA . PRO A 1 107 ? -6.779 -2.578 10.557 1.00 98.69 107 PRO A CA 1
ATOM 826 C C . PRO A 1 107 ? -5.747 -1.767 9.765 1.00 98.69 107 PRO A C 1
ATOM 828 O O . PRO A 1 107 ? -6.101 -0.932 8.923 1.00 98.69 107 PRO A O 1
ATOM 831 N N . VAL A 1 108 ? -4.469 -2.046 10.008 1.00 98.88 108 VAL A N 1
ATOM 832 C CA . VAL A 1 108 ? -3.336 -1.403 9.345 1.00 98.88 108 VAL A CA 1
ATOM 833 C C . VAL A 1 108 ? -2.634 -2.387 8.413 1.00 98.88 108 VAL A C 1
ATOM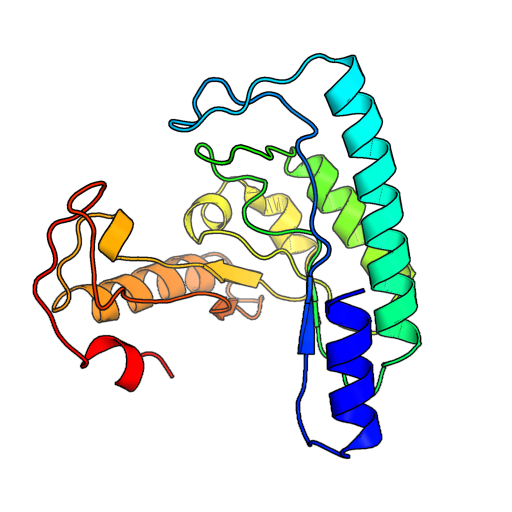 835 O O . VAL A 1 108 ? -2.362 -3.536 8.760 1.00 98.88 108 VAL A O 1
ATOM 838 N N . THR A 1 109 ? -2.311 -1.914 7.213 1.00 98.81 109 THR A N 1
ATOM 839 C CA . THR A 1 109 ? -1.576 -2.658 6.187 1.00 98.81 109 THR A CA 1
ATOM 840 C C . THR A 1 109 ? -0.416 -1.831 5.624 1.00 98.81 109 THR A C 1
ATOM 842 O O . THR A 1 109 ? -0.160 -0.705 6.052 1.00 98.81 109 THR A O 1
ATOM 845 N N . PHE A 1 110 ? 0.283 -2.395 4.646 1.00 98.62 110 PHE A N 1
ATOM 846 C CA . PHE A 1 110 ? 1.235 -1.707 3.787 1.00 98.62 110 PHE A CA 1
ATOM 847 C C . PHE A 1 110 ? 0.958 -2.136 2.343 1.00 98.62 110 PHE A C 1
ATOM 849 O O . PHE A 1 110 ? 1.001 -3.321 2.039 1.00 98.62 110 PHE A O 1
ATOM 856 N N . CYS A 1 111 ? 0.614 -1.200 1.463 1.00 98.50 111 CYS A N 1
ATOM 857 C CA . CYS A 1 111 ? 0.347 -1.495 0.057 1.00 98.50 111 CYS A CA 1
ATOM 858 C C . CYS A 1 111 ? 1.664 -1.670 -0.700 1.00 98.50 111 CYS A C 1
ATOM 860 O O . CYS A 1 111 ? 2.453 -0.732 -0.807 1.00 98.50 111 CYS A O 1
ATOM 862 N N . GLU A 1 112 ? 1.922 -2.869 -1.212 1.00 98.25 112 GLU A N 1
ATOM 863 C CA . GLU A 1 112 ? 3.206 -3.181 -1.832 1.00 98.25 112 GLU A CA 1
ATOM 864 C C . GLU A 1 112 ? 3.060 -4.213 -2.947 1.00 98.25 112 GLU A C 1
ATOM 866 O O . GLU A 1 112 ? 2.143 -5.033 -2.949 1.00 98.25 112 GLU A O 1
ATOM 871 N N . ASN A 1 113 ? 3.989 -4.204 -3.897 1.00 98.12 113 ASN A N 1
ATOM 872 C CA . ASN A 1 113 ? 4.110 -5.259 -4.887 1.00 98.12 113 ASN A CA 1
ATOM 873 C C . ASN A 1 113 ? 4.219 -6.641 -4.223 1.00 98.12 113 ASN A C 1
ATOM 875 O O . ASN A 1 113 ? 4.788 -6.796 -3.143 1.00 98.12 113 ASN A O 1
ATOM 879 N N . TYR A 1 114 ? 3.689 -7.676 -4.877 1.00 98.25 114 TYR A N 1
ATOM 880 C CA . TYR A 1 114 ? 3.740 -9.038 -4.342 1.00 98.25 114 TYR A CA 1
ATOM 881 C C . TYR A 1 114 ? 5.179 -9.538 -4.078 1.00 98.25 114 TYR A C 1
ATOM 883 O O . TYR A 1 114 ? 5.380 -10.346 -3.175 1.00 98.25 114 TYR A O 1
ATOM 891 N N . VAL A 1 115 ? 6.189 -9.062 -4.824 1.00 97.56 115 VAL A N 1
ATOM 892 C CA . VAL A 1 115 ? 7.569 -9.575 -4.746 1.00 97.56 115 VAL A CA 1
ATOM 893 C C . VAL A 1 115 ? 8.212 -9.364 -3.363 1.00 97.56 115 VAL A C 1
ATOM 895 O O . VAL A 1 115 ? 8.677 -10.353 -2.792 1.00 97.56 115 VAL A O 1
ATOM 898 N N . PRO A 1 116 ? 8.243 -8.149 -2.769 1.00 97.88 116 PRO A N 1
ATOM 899 C CA . PRO A 1 116 ? 8.752 -7.951 -1.408 1.00 97.88 116 PRO A CA 1
ATOM 900 C C . PRO A 1 116 ? 8.123 -8.856 -0.342 1.00 97.88 116 PRO A C 1
ATOM 902 O O . PRO A 1 116 ? 8.827 -9.304 0.570 1.00 97.88 116 PRO A O 1
ATOM 905 N N . TRP A 1 117 ? 6.835 -9.188 -0.474 1.00 98.38 117 TRP A N 1
ATOM 906 C CA . TRP A 1 117 ? 6.153 -10.103 0.443 1.00 98.38 117 TRP A CA 1
ATOM 907 C C . TRP A 1 117 ? 6.720 -11.524 0.412 1.00 98.38 117 TRP A C 1
ATOM 909 O O . TRP A 1 117 ? 6.567 -12.247 1.386 1.00 98.38 117 TRP A O 1
ATOM 919 N N . LEU A 1 118 ? 7.434 -11.937 -0.635 1.00 97.81 118 LEU A N 1
ATOM 920 C CA . LEU A 1 118 ? 8.013 -13.282 -0.741 1.00 97.81 118 LEU A CA 1
ATOM 921 C C . LEU A 1 118 ? 9.389 -13.434 -0.059 1.00 97.81 118 LEU A C 1
ATOM 923 O O . LEU A 1 118 ? 10.047 -14.460 -0.233 1.00 97.81 118 LEU A O 1
ATOM 927 N N . GLY A 1 119 ? 9.821 -12.447 0.735 1.00 96.62 119 GLY A N 1
ATOM 928 C CA . GLY A 1 119 ? 10.959 -12.614 1.647 1.00 96.62 119 GLY A CA 1
ATOM 929 C C . GLY A 1 119 ? 11.488 -11.331 2.292 1.00 96.62 119 GLY A C 1
ATOM 930 O O . GLY A 1 119 ? 11.903 -11.351 3.445 1.00 96.62 119 GLY A O 1
ATOM 931 N N . LYS A 1 120 ? 11.460 -10.190 1.589 1.00 96.69 120 LYS A N 1
ATOM 932 C CA . LYS A 1 120 ? 11.980 -8.907 2.112 1.00 96.69 120 LYS A CA 1
ATOM 933 C C . LYS A 1 120 ? 11.168 -8.391 3.306 1.00 96.69 120 LYS A C 1
ATOM 935 O O . LYS A 1 120 ? 11.713 -7.682 4.147 1.00 96.69 120 LYS A O 1
ATOM 940 N N . LEU A 1 121 ? 9.881 -8.732 3.355 1.00 98.12 121 LEU A N 1
ATOM 941 C CA . LEU A 1 121 ? 8.910 -8.210 4.316 1.00 98.12 121 LEU A CA 1
ATOM 942 C C . LEU A 1 121 ? 8.450 -9.228 5.367 1.00 98.12 121 LEU A C 1
ATOM 944 O O . LEU A 1 121 ? 7.440 -8.977 6.013 1.00 98.12 121 LEU A O 1
ATOM 948 N N . ASP A 1 122 ? 9.170 -10.334 5.581 1.00 96.56 122 ASP A N 1
ATOM 949 C CA . ASP A 1 122 ? 8.756 -11.383 6.532 1.00 96.56 122 ASP A CA 1
ATOM 950 C C . ASP A 1 122 ? 8.411 -10.821 7.925 1.00 96.56 122 ASP A C 1
ATOM 952 O O . ASP A 1 122 ? 7.340 -11.096 8.459 1.00 96.56 122 ASP A O 1
ATOM 956 N N . ALA A 1 123 ? 9.271 -9.960 8.481 1.00 95.62 123 ALA A N 1
ATOM 957 C CA . ALA A 1 123 ? 9.030 -9.337 9.786 1.00 95.62 123 ALA A CA 1
ATOM 958 C C . ALA A 1 123 ? 7.836 -8.363 9.774 1.00 95.62 123 ALA A C 1
ATOM 960 O O . ALA A 1 123 ? 7.075 -8.285 10.736 1.00 95.62 123 ALA A O 1
ATOM 961 N N . LEU A 1 124 ? 7.642 -7.630 8.673 1.00 97.81 124 LEU A N 1
ATOM 962 C CA . LEU A 1 124 ? 6.517 -6.707 8.525 1.00 97.81 124 LEU A CA 1
ATOM 963 C C . LEU A 1 124 ? 5.187 -7.463 8.378 1.00 97.81 124 LEU A C 1
ATOM 965 O O . LEU A 1 124 ? 4.168 -7.014 8.901 1.00 97.81 124 LEU A O 1
ATOM 969 N N . ALA A 1 125 ? 5.195 -8.620 7.709 1.00 98.12 125 ALA A N 1
ATOM 970 C CA . ALA A 1 125 ? 4.023 -9.472 7.521 1.00 98.12 125 ALA A CA 1
ATOM 971 C C . ALA A 1 125 ? 3.446 -9.969 8.853 1.00 98.12 125 ALA A C 1
ATOM 973 O O . ALA A 1 125 ? 2.227 -10.070 9.000 1.00 98.12 125 ALA A O 1
ATOM 974 N N . GLU A 1 126 ? 4.299 -10.223 9.849 1.00 96.62 126 GLU A N 1
ATOM 975 C CA . GLU A 1 126 ? 3.860 -10.562 11.206 1.00 96.62 126 GLU A CA 1
ATOM 976 C C . GLU A 1 126 ? 3.111 -9.398 11.871 1.00 96.62 126 GLU A C 1
ATOM 978 O O . GLU A 1 126 ? 2.120 -9.629 12.571 1.00 96.62 126 GLU A O 1
ATOM 983 N N . GLN A 1 127 ? 3.534 -8.158 11.606 1.00 97.94 127 GLN A N 1
ATOM 984 C CA . GLN A 1 127 ? 3.031 -6.966 12.282 1.00 97.94 127 GLN A CA 1
ATOM 985 C C . GLN A 1 127 ? 1.753 -6.375 11.674 1.00 97.94 127 GLN A C 1
ATOM 987 O O . GLN A 1 127 ? 0.904 -5.891 12.421 1.00 97.94 127 GLN A O 1
ATOM 992 N N . VAL A 1 128 ? 1.595 -6.393 10.347 1.00 98.69 128 VAL A N 1
ATOM 993 C CA . VAL A 1 128 ? 0.379 -5.873 9.692 1.00 98.69 128 VAL A CA 1
ATOM 994 C C . VAL A 1 128 ? -0.850 -6.718 10.032 1.00 98.69 128 VAL A C 1
ATOM 996 O O . VAL A 1 128 ? -0.756 -7.935 10.212 1.00 98.69 128 VAL A O 1
ATOM 999 N N . ASP A 1 129 ? -2.024 -6.093 10.078 1.00 98.69 129 ASP A N 1
ATOM 1000 C CA . ASP A 1 129 ? -3.292 -6.785 10.343 1.00 98.69 129 ASP A CA 1
ATOM 1001 C C . ASP A 1 129 ? -3.752 -7.615 9.133 1.00 98.69 129 ASP A C 1
ATOM 1003 O O . ASP A 1 129 ? -4.359 -8.675 9.279 1.00 98.69 129 ASP A O 1
ATOM 1007 N N . LEU A 1 130 ? -3.407 -7.153 7.929 1.00 98.69 130 LEU A N 1
ATOM 1008 C CA . LEU A 1 130 ? -3.639 -7.826 6.656 1.00 98.69 130 LEU A CA 1
ATOM 1009 C C . LEU A 1 130 ? -2.539 -7.476 5.649 1.00 98.69 130 LEU A C 1
ATOM 1011 O O . LEU A 1 130 ? -1.920 -6.412 5.732 1.00 98.69 130 LEU A O 1
ATOM 1015 N N . ILE A 1 131 ? -2.333 -8.352 4.671 1.00 98.81 131 ILE A N 1
ATOM 1016 C CA . ILE A 1 131 ? -1.362 -8.173 3.593 1.00 98.81 131 ILE A CA 1
ATOM 1017 C C . ILE A 1 131 ? -2.070 -7.609 2.364 1.00 98.81 131 ILE A C 1
ATOM 1019 O O . ILE A 1 131 ? -3.053 -8.168 1.877 1.00 98.81 131 ILE A O 1
ATOM 1023 N N . SER A 1 132 ? -1.533 -6.509 1.850 1.00 98.44 132 SER A N 1
ATOM 1024 C CA . SER A 1 132 ? -2.025 -5.802 0.676 1.00 98.44 132 SER A CA 1
ATOM 1025 C C . SER A 1 132 ? -1.021 -5.958 -0.467 1.00 98.44 132 SER A C 1
ATOM 1027 O O . SER A 1 132 ? 0.134 -5.540 -0.341 1.00 98.44 132 SER A O 1
ATOM 1029 N N . ILE A 1 133 ? -1.438 -6.611 -1.558 1.00 98.56 133 ILE A N 1
ATOM 1030 C CA . ILE A 1 133 ? -0.562 -6.900 -2.699 1.00 98.56 133 ILE A CA 1
ATOM 1031 C C . ILE A 1 133 ? -0.953 -6.133 -3.956 1.00 98.56 133 ILE A C 1
ATOM 1033 O O . ILE A 1 133 ? -2.132 -6.009 -4.307 1.00 98.56 133 ILE A O 1
ATOM 1037 N N . HIS A 1 134 ? 0.073 -5.699 -4.682 1.00 98.38 134 HIS A N 1
ATOM 1038 C CA . HIS A 1 134 ? -0.029 -5.193 -6.041 1.00 98.38 134 HIS A CA 1
ATOM 1039 C C . HIS A 1 134 ? 0.511 -6.224 -7.030 1.00 98.38 134 HIS A C 1
ATOM 1041 O O . HIS A 1 134 ? 1.543 -6.866 -6.803 1.00 98.38 134 HIS A O 1
ATOM 1047 N N . THR A 1 135 ? -0.175 -6.373 -8.159 1.00 96.31 135 THR A N 1
ATOM 1048 C CA . THR A 1 135 ? 0.212 -7.295 -9.232 1.00 96.31 135 THR A CA 1
ATOM 1049 C C . THR A 1 135 ? -0.124 -6.696 -10.589 1.00 96.31 135 THR A C 1
ATOM 1051 O O . THR A 1 135 ? -1.272 -6.382 -10.902 1.00 96.31 135 THR A O 1
ATOM 1054 N N . TYR A 1 136 ? 0.904 -6.547 -11.422 1.00 93.19 136 TYR A N 1
ATOM 1055 C CA . TYR A 1 136 ? 0.789 -5.945 -12.744 1.00 93.19 136 TYR A CA 1
ATOM 1056 C C . TYR A 1 136 ? 1.504 -6.812 -13.790 1.00 93.19 136 TYR A C 1
ATOM 1058 O O . TYR A 1 136 ? 2.621 -6.491 -14.201 1.00 93.19 136 TYR A O 1
ATOM 1066 N N . PRO A 1 137 ? 0.852 -7.880 -14.292 1.00 92.44 137 PRO A N 1
ATOM 1067 C CA . PRO A 1 137 ? 1.466 -8.835 -15.222 1.00 92.44 137 PRO A CA 1
ATOM 1068 C C . PRO A 1 137 ? 2.082 -8.193 -16.476 1.00 92.44 137 PRO A C 1
ATOM 1070 O O . PRO A 1 137 ? 3.061 -8.699 -17.024 1.00 92.44 137 PRO A O 1
ATOM 1073 N N . VAL A 1 138 ? 1.538 -7.054 -16.921 1.00 86.94 138 VAL A N 1
ATOM 1074 C CA . VAL A 1 138 ? 2.052 -6.294 -18.071 1.00 86.94 138 VAL A CA 1
ATOM 1075 C C . VAL A 1 138 ? 3.503 -5.831 -17.882 1.00 86.94 138 VAL A C 1
ATOM 1077 O O . VAL A 1 138 ? 4.272 -5.835 -18.844 1.00 86.94 138 VAL A O 1
ATOM 1080 N N . TRP A 1 139 ? 3.897 -5.472 -16.656 1.00 85.44 139 TRP A N 1
ATOM 1081 C CA . TRP A 1 139 ? 5.262 -5.045 -16.330 1.00 85.44 139 TRP A CA 1
ATOM 1082 C C . TRP A 1 139 ? 6.231 -6.223 -16.189 1.00 85.44 139 TRP A C 1
ATOM 1084 O O . TRP A 1 139 ? 7.443 -6.036 -16.234 1.00 85.44 139 TRP A O 1
ATOM 1094 N N . GLU A 1 140 ? 5.699 -7.441 -16.112 1.00 88.19 140 GLU A N 1
ATOM 1095 C CA . GLU A 1 140 ? 6.446 -8.698 -16.025 1.00 88.19 140 GLU A CA 1
ATOM 1096 C C . GLU A 1 140 ? 6.416 -9.469 -17.355 1.00 88.19 140 GLU A C 1
ATOM 1098 O O . GLU A 1 140 ? 6.588 -10.688 -17.405 1.00 88.19 140 GLU A O 1
ATOM 1103 N N . TYR A 1 141 ? 6.198 -8.737 -18.454 1.00 88.12 141 TYR A N 1
ATOM 1104 C CA . TYR A 1 141 ? 6.208 -9.232 -19.833 1.00 88.12 141 TYR A CA 1
ATOM 1105 C C . TYR A 1 141 ? 5.187 -10.339 -20.122 1.00 88.12 141 TYR A C 1
ATOM 1107 O O . TYR A 1 141 ? 5.327 -11.065 -21.110 1.00 88.12 141 TYR A O 1
ATOM 1115 N N . LYS A 1 142 ? 4.139 -10.453 -19.300 1.00 89.50 142 LYS A N 1
ATOM 1116 C CA . LYS A 1 142 ? 3.019 -11.353 -19.569 1.00 89.50 142 LYS A CA 1
ATOM 1117 C C . LYS A 1 142 ? 2.104 -10.751 -20.615 1.00 89.50 142 LYS A C 1
ATOM 1119 O O . LYS A 1 142 ? 1.913 -9.537 -20.690 1.00 89.50 142 LYS A O 1
ATOM 1124 N N . THR A 1 143 ? 1.522 -11.614 -21.430 1.00 88.00 143 THR A N 1
ATOM 1125 C CA . THR A 1 143 ? 0.447 -11.247 -22.346 1.00 88.00 143 THR A CA 1
ATOM 1126 C C . THR A 1 143 ? -0.879 -11.125 -21.601 1.00 88.00 143 THR A C 1
ATOM 1128 O O . THR A 1 143 ? -1.042 -11.610 -20.484 1.00 88.00 143 THR A O 1
ATOM 1131 N N . ILE A 1 144 ? -1.860 -10.490 -22.240 1.00 86.06 144 ILE A N 1
ATOM 1132 C CA . ILE A 1 144 ? -3.214 -10.350 -21.694 1.00 86.06 144 ILE A CA 1
ATOM 1133 C C . ILE A 1 144 ? -3.885 -11.704 -21.417 1.00 86.06 144 ILE A C 1
ATOM 1135 O O . ILE A 1 144 ? -4.656 -11.823 -20.468 1.00 86.06 144 ILE A O 1
ATOM 1139 N N . ASP A 1 145 ? -3.558 -12.720 -22.220 1.00 88.50 145 ASP A N 1
ATOM 1140 C CA . ASP A 1 145 ? -4.090 -14.077 -22.082 1.00 88.50 145 ASP A CA 1
ATOM 1141 C C . ASP A 1 145 ? -3.479 -14.806 -20.871 1.00 88.50 145 ASP A C 1
ATOM 1143 O O . ASP A 1 145 ? -4.131 -15.645 -20.255 1.00 88.50 145 ASP A O 1
ATOM 1147 N N . GLU A 1 146 ? -2.251 -14.447 -20.483 1.00 90.94 146 GLU A N 1
ATOM 1148 C CA . GLU A 1 146 ? -1.553 -14.985 -19.306 1.00 90.94 146 GLU A CA 1
ATOM 1149 C C . GLU A 1 146 ? -1.852 -14.189 -18.029 1.00 90.94 146 GLU A C 1
ATOM 1151 O O . GLU A 1 146 ? -1.743 -14.723 -16.927 1.00 90.94 146 GLU A O 1
ATOM 1156 N N . ALA A 1 147 ? -2.231 -12.915 -18.167 1.00 91.06 147 ALA A N 1
ATOM 1157 C CA . ALA A 1 147 ? -2.272 -11.949 -17.076 1.00 91.06 147 ALA A CA 1
ATOM 1158 C C . ALA A 1 147 ? -3.104 -12.422 -15.878 1.00 91.06 147 ALA A C 1
ATOM 1160 O O . ALA A 1 147 ? -2.648 -12.338 -14.743 1.00 91.06 147 ALA A O 1
ATOM 1161 N N . LEU A 1 148 ? -4.302 -12.962 -16.117 1.00 91.81 148 LEU A N 1
ATOM 1162 C CA . LEU A 1 148 ? -5.167 -13.420 -15.029 1.00 91.81 148 LEU A CA 1
ATOM 1163 C C . LEU A 1 148 ? -4.588 -14.633 -14.293 1.00 91.81 148 LEU A C 1
ATOM 1165 O O . LEU A 1 148 ? -4.667 -14.696 -13.068 1.00 91.81 148 LEU A O 1
ATOM 1169 N N . ALA A 1 149 ? -4.047 -15.606 -15.031 1.00 94.50 149 ALA A N 1
ATOM 1170 C CA . ALA A 1 149 ? -3.438 -16.789 -14.427 1.00 94.50 149 ALA A CA 1
ATOM 1171 C C . ALA A 1 149 ? -2.238 -16.379 -13.568 1.00 94.50 149 ALA A C 1
ATOM 1173 O O . ALA A 1 149 ? -2.154 -16.765 -12.408 1.00 94.50 149 ALA A O 1
ATOM 1174 N N . TYR A 1 150 ? -1.403 -15.485 -14.094 1.00 95.06 150 TYR A N 1
ATOM 1175 C CA . TYR A 1 150 ? -0.239 -14.974 -13.389 1.00 95.06 150 TYR A CA 1
ATOM 1176 C C . TYR A 1 150 ? -0.601 -14.150 -12.143 1.00 95.06 150 TYR A C 1
ATOM 1178 O O . TYR A 1 150 ? -0.017 -14.333 -11.084 1.00 95.06 150 TYR A O 1
ATOM 1186 N N . THR A 1 151 ? -1.632 -13.302 -12.211 1.00 95.44 151 THR A N 1
ATOM 1187 C CA . THR A 1 151 ? -2.158 -12.599 -11.027 1.00 95.44 151 THR A CA 1
ATOM 1188 C C . THR A 1 151 ? -2.620 -13.575 -9.938 1.00 95.44 151 THR A C 1
ATOM 1190 O O . THR A 1 151 ? -2.340 -13.349 -8.760 1.00 95.44 151 THR A O 1
ATOM 1193 N N . LYS A 1 152 ? -3.285 -14.681 -10.308 1.00 96.56 152 LYS A N 1
ATOM 1194 C CA . LYS A 1 152 ? -3.686 -15.728 -9.351 1.00 96.56 152 LYS A CA 1
ATOM 1195 C C . LYS A 1 152 ? -2.485 -16.458 -8.755 1.00 96.56 152 LYS A C 1
ATOM 1197 O O . LYS A 1 152 ? -2.501 -16.733 -7.561 1.00 96.56 152 LYS A O 1
ATOM 1202 N N . GLU A 1 153 ? -1.464 -16.746 -9.558 1.00 97.44 153 GLU A N 1
ATOM 1203 C CA . GLU A 1 153 ? -0.205 -17.344 -9.095 1.00 97.44 153 GLU A CA 1
ATOM 1204 C C . GLU A 1 153 ? 0.506 -16.430 -8.088 1.00 97.44 153 GLU A C 1
ATOM 1206 O O . GLU A 1 153 ? 0.886 -16.892 -7.016 1.00 97.44 153 GLU A O 1
ATOM 1211 N N . ASN A 1 154 ? 0.604 -15.127 -8.373 1.00 97.81 154 ASN A N 1
ATOM 1212 C CA . ASN A 1 154 ? 1.219 -14.154 -7.466 1.00 97.81 154 ASN A CA 1
ATOM 1213 C C . ASN A 1 154 ? 0.459 -14.062 -6.135 1.00 97.81 154 ASN A C 1
ATOM 1215 O O . ASN A 1 154 ? 1.075 -14.061 -5.071 1.00 97.81 154 ASN A O 1
ATOM 1219 N N . TYR A 1 155 ? -0.878 -14.020 -6.186 1.00 98.25 155 TYR A N 1
ATOM 1220 C CA . TYR A 1 155 ? -1.714 -14.058 -4.986 1.00 98.25 155 TYR A CA 1
ATOM 1221 C C . TYR A 1 155 ? -1.496 -15.348 -4.186 1.00 98.25 155 TYR A C 1
ATOM 1223 O O . TYR A 1 155 ? -1.263 -15.288 -2.980 1.00 98.25 155 TYR A O 1
ATOM 1231 N N . ALA A 1 156 ? -1.540 -16.507 -4.854 1.00 98.44 156 ALA A N 1
ATOM 1232 C CA . ALA A 1 156 ? -1.366 -17.804 -4.211 1.00 98.44 156 ALA A CA 1
ATOM 1233 C C . ALA A 1 156 ? 0.012 -17.922 -3.550 1.00 98.44 156 ALA A C 1
ATOM 1235 O O . ALA A 1 156 ? 0.086 -18.344 -2.405 1.00 98.44 156 ALA A O 1
ATOM 1236 N N . ALA A 1 157 ? 1.080 -17.463 -4.208 1.00 98.44 157 ALA A N 1
ATOM 1237 C CA . ALA A 1 157 ? 2.430 -17.488 -3.650 1.00 98.44 157 ALA A CA 1
ATOM 1238 C C . ALA A 1 157 ? 2.537 -16.708 -2.327 1.00 98.44 157 ALA A C 1
ATOM 1240 O O . ALA A 1 157 ? 3.181 -17.170 -1.384 1.00 98.44 157 ALA A O 1
ATOM 1241 N N . VAL A 1 158 ? 1.890 -15.540 -2.232 1.00 98.56 158 VAL A N 1
ATOM 1242 C CA . VAL A 1 158 ? 1.871 -14.751 -0.990 1.00 98.56 158 VAL A CA 1
ATOM 1243 C C . VAL A 1 158 ? 0.970 -15.408 0.061 1.00 98.56 158 VAL A C 1
ATOM 1245 O O . VAL A 1 158 ? 1.378 -15.537 1.213 1.00 98.56 158 VAL A O 1
ATOM 1248 N N . ALA A 1 159 ? -0.220 -15.877 -0.321 1.00 98.38 159 ALA A N 1
ATOM 1249 C CA . ALA A 1 159 ? -1.155 -16.531 0.597 1.00 98.38 159 ALA A CA 1
ATOM 1250 C C . ALA A 1 159 ? -0.613 -17.856 1.168 1.00 98.38 159 ALA A C 1
ATOM 1252 O O . ALA A 1 159 ? -0.812 -18.147 2.343 1.00 98.38 159 ALA A O 1
ATOM 1253 N N . GLU A 1 160 ? 0.109 -18.644 0.368 1.00 98.25 160 GLU A N 1
ATOM 1254 C CA . GLU A 1 160 ? 0.763 -19.882 0.809 1.00 98.25 160 GLU A CA 1
ATOM 1255 C C . GLU A 1 160 ? 1.917 -19.609 1.777 1.00 98.25 160 GLU A C 1
ATOM 1257 O O . GLU A 1 160 ? 2.142 -20.391 2.701 1.00 98.25 160 GLU A O 1
ATOM 1262 N N . ARG A 1 161 ? 2.637 -18.494 1.596 1.00 98.19 161 ARG A N 1
ATOM 1263 C CA . ARG A 1 161 ? 3.698 -18.073 2.520 1.00 98.19 161 ARG A CA 1
ATOM 1264 C C . ARG A 1 161 ? 3.138 -17.627 3.872 1.00 98.19 161 ARG A C 1
ATOM 1266 O O . ARG A 1 161 ? 3.769 -17.894 4.892 1.00 98.19 161 ARG A O 1
ATOM 1273 N N . TYR A 1 162 ? 1.974 -16.977 3.881 1.00 98.06 162 TYR A N 1
ATOM 1274 C CA . TYR A 1 162 ? 1.342 -16.427 5.085 1.00 98.06 162 TYR A CA 1
ATOM 1275 C C . TYR A 1 162 ? -0.075 -16.987 5.292 1.00 98.06 162 TYR A C 1
ATOM 1277 O O . TYR A 1 162 ? -1.050 -16.241 5.188 1.00 98.06 162 TYR A O 1
ATOM 1285 N N . PRO A 1 163 ? -0.216 -18.285 5.622 1.00 97.00 163 PRO A N 1
ATOM 1286 C CA . PRO A 1 163 ? -1.520 -18.955 5.669 1.00 97.00 163 PRO A CA 1
ATOM 1287 C C . PRO A 1 163 ? -2.478 -18.385 6.727 1.00 97.00 163 PRO A C 1
ATOM 1289 O O . PRO A 1 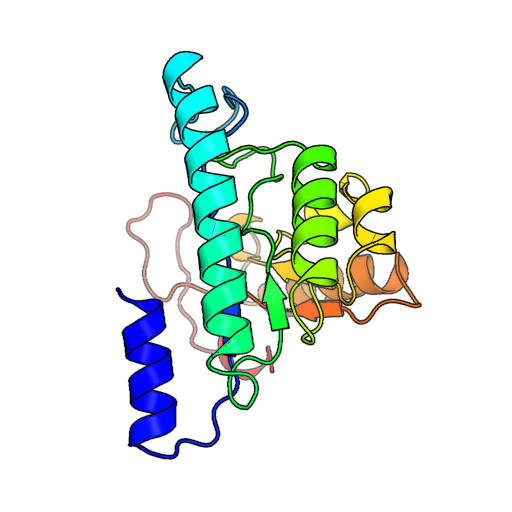163 ? -3.691 -18.526 6.591 1.00 97.00 163 PRO A O 1
ATOM 1292 N N . ASP A 1 164 ? -1.944 -17.725 7.759 1.00 96.75 164 ASP A N 1
ATOM 1293 C CA . ASP A 1 164 ? -2.716 -17.140 8.861 1.00 96.75 164 ASP A CA 1
ATOM 1294 C C . ASP A 1 164 ? -3.031 -15.645 8.662 1.00 96.75 164 ASP A C 1
ATOM 1296 O O . ASP A 1 164 ? -3.652 -15.019 9.524 1.00 96.75 164 ASP A O 1
ATOM 1300 N N . LYS A 1 165 ? -2.598 -15.045 7.545 1.00 97.75 165 LYS A N 1
ATOM 1301 C CA . LYS A 1 165 ? -2.839 -13.632 7.230 1.00 97.75 165 LYS A CA 1
ATOM 1302 C C . LYS A 1 165 ? -3.812 -13.514 6.068 1.00 97.75 165 LYS A C 1
ATOM 1304 O O . LYS A 1 165 ? -3.668 -14.167 5.038 1.00 97.75 165 LYS A O 1
ATOM 1309 N N . GLN A 1 166 ? -4.792 -12.624 6.207 1.00 98.25 166 GLN A N 1
ATOM 1310 C CA . GLN A 1 166 ? -5.630 -12.257 5.075 1.00 98.25 166 GLN A CA 1
ATOM 1311 C C . GLN A 1 166 ? -4.772 -11.528 4.036 1.00 98.25 166 GLN A C 1
ATOM 1313 O O . GLN A 1 166 ? -4.142 -10.519 4.350 1.00 98.25 166 GLN A O 1
ATOM 1318 N N . VAL A 1 167 ? -4.785 -12.025 2.802 1.00 98.56 167 VAL A N 1
ATOM 1319 C CA . VAL A 1 167 ? -4.163 -11.374 1.646 1.00 98.56 167 VAL A CA 1
ATOM 1320 C C . VAL A 1 167 ? -5.268 -10.757 0.796 1.00 98.56 167 VAL A C 1
ATOM 1322 O O . VAL A 1 167 ? -6.277 -11.406 0.517 1.00 98.56 167 VAL A O 1
ATOM 1325 N N . ILE A 1 168 ? -5.094 -9.507 0.379 1.00 98.12 168 ILE A N 1
ATOM 1326 C CA . ILE A 1 168 ? -6.002 -8.808 -0.534 1.00 98.12 168 ILE A CA 1
ATOM 1327 C C . ILE A 1 168 ? -5.221 -8.195 -1.694 1.00 98.12 168 ILE A C 1
ATOM 1329 O O . ILE A 1 168 ? -4.068 -7.803 -1.538 1.00 98.12 168 ILE A O 1
ATOM 1333 N N . ILE A 1 169 ? -5.864 -8.085 -2.856 1.00 97.94 169 ILE A N 1
ATOM 1334 C CA . ILE A 1 169 ? -5.326 -7.344 -4.000 1.00 97.94 169 ILE A CA 1
ATOM 1335 C C . ILE A 1 169 ? -5.874 -5.919 -3.927 1.00 97.94 169 ILE A C 1
ATOM 1337 O O . ILE A 1 169 ? -7.084 -5.725 -4.042 1.00 97.94 169 ILE A O 1
ATOM 1341 N N . THR A 1 170 ? -5.002 -4.932 -3.743 1.00 96.94 170 THR A N 1
ATOM 1342 C CA . THR A 1 170 ? -5.384 -3.506 -3.704 1.00 96.94 170 THR A CA 1
ATOM 1343 C C . THR A 1 170 ? -5.075 -2.782 -4.997 1.00 96.94 170 THR A C 1
ATOM 1345 O O . THR A 1 170 ? -5.748 -1.806 -5.321 1.00 96.94 170 THR A O 1
ATOM 1348 N N . GLU A 1 171 ? -4.126 -3.299 -5.775 1.00 95.94 171 GLU A N 1
ATOM 1349 C CA . GLU A 1 171 ? -3.862 -2.821 -7.121 1.00 95.94 171 GLU A CA 1
ATOM 1350 C C . GLU A 1 171 ? -3.609 -3.974 -8.091 1.00 95.94 171 GLU A C 1
ATOM 1352 O O . GLU A 1 171 ? -2.703 -4.795 -7.937 1.00 95.94 171 GLU A O 1
ATOM 1357 N N . ALA A 1 172 ? -4.417 -4.004 -9.141 1.00 93.62 172 ALA A N 1
ATOM 1358 C CA . ALA A 1 172 ? -4.184 -4.801 -10.327 1.00 93.62 172 ALA A CA 1
ATOM 1359 C C . ALA A 1 172 ? -4.833 -4.093 -11.511 1.00 93.62 172 ALA A C 1
ATOM 1361 O O . ALA A 1 172 ? -5.904 -3.492 -11.393 1.00 93.62 172 ALA A O 1
ATOM 1362 N N . GLY A 1 173 ? -4.204 -4.160 -12.679 1.00 89.12 173 GLY A N 1
ATOM 1363 C CA . GLY A 1 173 ? -4.727 -3.447 -13.834 1.00 89.12 173 GLY A CA 1
ATOM 1364 C C . GLY A 1 173 ? -4.075 -3.828 -15.147 1.00 89.12 173 GLY A C 1
ATOM 1365 O O . GLY A 1 173 ? -3.004 -4.431 -15.199 1.00 89.12 173 GLY A O 1
ATOM 1366 N N . TRP A 1 174 ? -4.744 -3.433 -16.227 1.00 87.81 174 TRP A N 1
ATOM 1367 C CA . TRP A 1 174 ? -4.228 -3.550 -17.582 1.00 87.81 174 TRP A CA 1
ATOM 1368 C C . TRP A 1 174 ? -4.541 -2.281 -18.372 1.00 87.81 174 TRP A C 1
ATOM 1370 O O . TRP A 1 174 ? -5.701 -1.887 -18.502 1.00 87.81 174 TRP A O 1
ATOM 1380 N N . ALA A 1 175 ? -3.507 -1.634 -18.910 1.00 85.50 175 ALA A N 1
ATOM 1381 C CA . ALA A 1 175 ? -3.666 -0.399 -19.669 1.00 85.50 175 ALA A CA 1
ATOM 1382 C C . ALA A 1 175 ? -4.362 -0.643 -21.020 1.00 85.50 175 ALA A C 1
ATOM 1384 O O . ALA A 1 175 ? -4.084 -1.615 -21.721 1.00 85.50 175 ALA A O 1
ATOM 1385 N N . THR A 1 176 ? -5.236 0.276 -21.432 1.00 83.06 176 THR A N 1
ATOM 1386 C CA . THR A 1 176 ? -5.945 0.204 -22.724 1.00 83.06 176 THR A CA 1
ATOM 1387 C C . THR A 1 176 ? -5.221 0.934 -23.861 1.00 83.06 176 THR A C 1
ATOM 1389 O O . THR A 1 176 ? -5.513 0.677 -25.029 1.00 83.06 176 THR A O 1
ATOM 1392 N N . ALA A 1 177 ? -4.252 1.800 -23.543 1.00 80.00 177 ALA A N 1
ATOM 1393 C CA . ALA A 1 177 ? -3.393 2.514 -24.490 1.00 80.00 177 ALA A CA 1
ATOM 1394 C C . ALA A 1 177 ? -1.951 2.641 -23.950 1.00 80.00 177 ALA A C 1
ATOM 1396 O O . ALA A 1 177 ? -1.736 2.650 -22.741 1.00 80.00 177 ALA A O 1
ATOM 1397 N N . SER A 1 178 ? -0.960 2.707 -24.849 1.00 79.00 178 SER A N 1
ATOM 1398 C CA . SER A 1 178 ? 0.471 2.820 -24.526 1.00 79.00 178 SER A CA 1
ATOM 1399 C C . SER A 1 178 ? 1.144 3.741 -25.537 1.00 79.00 178 SER A C 1
ATOM 1401 O O . SER A 1 178 ? 0.851 3.688 -26.732 1.00 79.00 178 SER A O 1
ATOM 1403 N N . ASN A 1 179 ? 2.070 4.570 -25.061 1.00 77.50 179 ASN A N 1
ATOM 1404 C CA . ASN A 1 179 ? 2.908 5.433 -25.896 1.00 77.50 179 ASN A CA 1
ATOM 1405 C C . ASN A 1 179 ? 4.114 4.683 -26.506 1.00 77.50 179 ASN A C 1
ATOM 1407 O O . ASN A 1 179 ? 5.002 5.309 -27.084 1.00 77.50 179 ASN A O 1
ATOM 1411 N N . GLY A 1 180 ? 4.168 3.355 -26.352 1.00 69.31 180 GLY A N 1
ATOM 1412 C CA . GLY A 1 180 ? 5.240 2.498 -26.854 1.00 69.31 180 GLY A CA 1
ATOM 1413 C C . GLY A 1 180 ? 6.498 2.471 -25.983 1.00 69.31 180 GLY A C 1
ATOM 1414 O O . GLY A 1 180 ? 7.445 1.772 -26.338 1.00 69.31 180 GLY A O 1
ATOM 1415 N N . ARG A 1 181 ? 6.528 3.191 -24.854 1.00 66.56 181 ARG A N 1
ATOM 1416 C CA . ARG A 1 181 ? 7.578 3.070 -23.831 1.00 66.56 181 ARG A CA 1
ATOM 1417 C C . ARG A 1 181 ? 7.115 2.050 -22.782 1.00 66.56 181 ARG A C 1
ATOM 1419 O O . ARG A 1 181 ? 5.986 2.129 -22.313 1.00 66.56 181 ARG A O 1
ATOM 1426 N N . GLY A 1 182 ? 7.959 1.074 -22.448 1.00 60.72 182 GLY A N 1
ATOM 1427 C CA . GLY A 1 182 ? 7.620 -0.020 -21.524 1.00 60.72 182 GLY A CA 1
ATOM 1428 C C . GLY A 1 182 ? 7.087 -1.271 -22.231 1.00 60.72 182 GLY A C 1
ATOM 1429 O O . GLY A 1 182 ? 7.793 -2.270 -22.304 1.00 60.72 182 GLY A O 1
ATOM 1430 N N . PHE A 1 183 ? 5.880 -1.218 -22.808 1.00 58.03 183 PHE A N 1
ATOM 1431 C CA . PHE A 1 183 ? 5.243 -2.378 -23.458 1.00 58.03 183 PHE A CA 1
ATOM 1432 C C . PHE A 1 183 ? 4.464 -2.018 -24.734 1.00 58.03 183 PHE A C 1
ATOM 1434 O O . PHE A 1 183 ? 3.931 -0.914 -24.886 1.00 58.03 183 PHE A O 1
ATOM 1441 N N . ARG A 1 184 ? 4.360 -2.985 -25.659 1.00 55.88 184 ARG A N 1
ATOM 1442 C CA . ARG A 1 184 ? 3.530 -2.901 -26.873 1.00 55.88 184 ARG A CA 1
ATOM 1443 C C . ARG A 1 184 ? 2.188 -3.586 -26.613 1.00 55.88 184 ARG A C 1
ATOM 1445 O O . ARG A 1 184 ? 2.141 -4.801 -26.450 1.00 55.88 184 ARG A O 1
ATOM 1452 N N . LEU A 1 185 ? 1.101 -2.819 -26.595 1.00 57.62 185 LEU A N 1
ATOM 1453 C CA . LEU A 1 185 ? -0.231 -3.363 -26.331 1.00 57.62 185 LEU A CA 1
ATOM 1454 C C . LEU A 1 185 ? -0.738 -4.250 -27.469 1.00 57.62 185 LEU A C 1
ATOM 1456 O O . LEU A 1 185 ? -0.751 -3.847 -28.632 1.00 57.62 185 LEU A O 1
ATOM 1460 N N . LYS A 1 186 ? -1.259 -5.419 -27.095 1.00 55.56 186 LYS A N 1
ATOM 1461 C CA . LYS A 1 186 ? -2.379 -6.050 -27.793 1.00 55.56 186 LYS A CA 1
ATOM 1462 C C . LYS A 1 186 ? -3.619 -5.753 -26.946 1.00 55.56 186 LYS A C 1
ATOM 1464 O O . LYS A 1 186 ? -3.628 -6.033 -25.752 1.00 55.56 186 LYS A O 1
ATOM 1469 N N . THR A 1 187 ? -4.603 -5.070 -27.520 1.00 48.91 187 THR A N 1
ATOM 1470 C CA . THR A 1 187 ? -5.826 -4.635 -26.832 1.00 48.91 187 THR A CA 1
ATOM 1471 C C . THR A 1 187 ? -6.629 -5.824 -26.312 1.00 48.91 187 THR A C 1
ATOM 1473 O O . THR A 1 187 ? -6.879 -6.751 -27.076 1.00 48.91 187 THR A O 1
ATOM 1476 N N . SER A 1 188 ? -7.155 -5.755 -25.083 1.00 49.66 188 SER A N 1
ATOM 1477 C CA . SER A 1 188 ? -8.459 -6.362 -24.787 1.00 49.66 188 SER A CA 1
ATOM 1478 C C . SER A 1 188 ? -9.085 -5.819 -23.492 1.00 49.66 188 SER A C 1
ATOM 1480 O O . SER A 1 188 ? -8.404 -5.439 -22.544 1.00 49.66 188 SER A O 1
ATOM 1482 N N . ALA A 1 189 ? -10.416 -5.801 -23.469 1.00 46.84 189 ALA A N 1
ATOM 1483 C CA . ALA A 1 189 ? -11.242 -5.480 -22.309 1.00 46.84 189 ALA A CA 1
ATOM 1484 C C . ALA A 1 189 ? -11.489 -6.700 -21.384 1.00 46.84 189 ALA A C 1
ATOM 1486 O O . ALA A 1 189 ? -12.360 -6.634 -20.518 1.00 46.84 189 ALA A O 1
ATOM 1487 N N . SER A 1 190 ? -10.796 -7.836 -21.583 1.00 48.97 190 SER A N 1
ATOM 1488 C CA . SER A 1 190 ? -11.128 -9.109 -20.915 1.00 48.97 190 SER A CA 1
ATOM 1489 C C . SER A 1 190 ? -10.516 -9.285 -19.521 1.00 48.97 190 SER A C 1
ATOM 1491 O O . SER A 1 190 ? -11.094 -10.013 -18.719 1.00 48.97 190 SER A O 1
ATOM 1493 N N . PHE A 1 191 ? -9.404 -8.612 -19.199 1.00 53.69 191 PHE A N 1
ATOM 1494 C CA . PHE A 1 191 ? -8.718 -8.768 -17.907 1.00 53.69 191 PHE A CA 1
ATOM 1495 C C . PHE A 1 191 ? -9.557 -8.272 -16.725 1.00 53.69 191 PHE A C 1
ATOM 1497 O O . PHE A 1 191 ? -9.814 -9.030 -15.799 1.00 53.69 191 PHE A O 1
ATOM 1504 N N . ILE A 1 192 ? -10.080 -7.044 -16.798 1.00 54.12 192 ILE A N 1
ATOM 1505 C CA . ILE A 1 192 ? -10.793 -6.401 -15.676 1.00 54.12 192 ILE A CA 1
ATOM 1506 C C . ILE A 1 192 ? -12.035 -7.198 -15.235 1.00 54.12 192 ILE A C 1
ATOM 1508 O O . ILE A 1 192 ? -12.371 -7.204 -14.058 1.00 54.12 192 ILE A O 1
ATOM 1512 N N . ARG A 1 193 ? -12.709 -7.912 -16.150 1.00 51.44 193 ARG A N 1
ATOM 1513 C CA . ARG A 1 193 ? -13.948 -8.649 -15.835 1.00 51.44 193 ARG A CA 1
ATOM 1514 C C . ARG A 1 193 ? -13.753 -9.892 -14.963 1.00 51.44 193 ARG A C 1
ATOM 1516 O O . ARG A 1 193 ? -14.746 -10.399 -14.461 1.00 51.44 193 ARG A O 1
ATOM 1523 N N . ASN A 1 194 ? -12.527 -10.395 -14.824 1.00 47.16 194 ASN A N 1
ATOM 1524 C CA . ASN A 1 194 ? -12.259 -11.690 -14.189 1.00 47.16 194 ASN A CA 1
ATOM 1525 C C . ASN A 1 194 ? -11.332 -11.596 -12.959 1.00 47.16 194 ASN A C 1
ATOM 1527 O O . ASN A 1 194 ? -10.888 -12.633 -12.470 1.00 47.16 194 ASN A O 1
ATOM 1531 N N . VAL A 1 195 ? -10.998 -10.378 -12.511 1.00 46.19 195 VAL A N 1
ATOM 1532 C CA . VAL A 1 195 ? -10.098 -10.105 -11.367 1.00 46.19 195 VAL A CA 1
ATOM 1533 C C . VAL A 1 195 ? -10.873 -9.903 -10.048 1.00 46.19 195 VAL A C 1
ATOM 1535 O O . VAL A 1 195 ? -10.267 -9.955 -8.984 1.00 46.19 195 VAL A O 1
ATOM 1538 N N . THR A 1 196 ? -12.199 -9.725 -10.105 1.00 37.97 196 THR A N 1
ATOM 1539 C CA . THR A 1 196 ? -13.120 -9.643 -8.949 1.00 37.97 196 THR A CA 1
ATOM 1540 C C . THR A 1 196 ? -13.802 -10.972 -8.669 1.00 37.97 196 THR A C 1
ATOM 1542 O O . THR A 1 196 ? -13.977 -11.307 -7.481 1.00 37.97 196 THR A O 1
#

pLDDT: mean 92.16, std 12.99, range [37.97, 98.88]

Foldseek 3Di:
DVVVVVLVCCVVVVPPAADAAEQAAAALDAQPQAPVGQGDDNVVSVVRVVVLVVSLVVQLVVCVVRVVRYAEYASHAAQPDSNDSGHDQLVVSLVSLVVNVVRHPHFYEHAHALVCLLPVNPVVQVRGQAYEHAAEVLLVVDAPVCRQVVVVVSQVSNCVVPVPHHYDYPYYDDDQDDPPPRDDDDHDPPNVVRND